Protein AF-A0A061NSV6-F1 (afdb_monomer)

Sequence (326 aa):
MLNLSLGSPINGPDWPTSTALDRATEAGIITVTSNGNSGPDLWSVGSPGTASKAISVGASTPPLKAPHLKMDGSDEHVLLQAVQGTKPWDLKRKNRVIDGGMGLPDDLEGAEGRVALIERGGIPIRAKIENAKNAGAVAVLLMNNVPGTFMAGVEEPLAFTAAAIDHKTGNQLREQIQANEDDETMMETTYIEETDHMAIFSSRGPVTQTWDIKPDVVAPGVDIDSTVPDGYLALNGTSMAAPHIAGAAALIKQAKPDWGPEQVKAAIMNTAVPLVNEEGDRYPPFVQGSGRVDIQAAVLSDTLVYQVPFHLACGTQIRTFNCSND

Solvent-accessible surface area (backbone atoms only — not comparable to full-atom values): 16800 Å² total; per-residue (Å²): 114,46,71,41,63,60,74,43,79,52,45,34,45,81,36,71,61,6,44,50,41,30,53,44,27,74,75,56,34,39,37,27,19,13,10,31,67,54,26,74,47,70,52,22,23,7,21,32,21,35,18,84,70,30,42,12,15,13,18,16,32,46,79,40,77,42,49,18,41,32,49,76,99,49,91,60,71,44,68,48,40,74,27,34,40,38,32,73,83,77,71,77,54,77,40,42,45,44,73,13,51,61,27,44,69,84,40,29,72,82,24,57,75,16,30,30,38,22,42,54,55,100,58,60,65,58,56,29,52,51,35,39,50,74,40,39,26,68,33,36,40,38,16,38,78,50,89,51,74,77,93,48,62,40,95,64,76,40,99,47,36,30,31,29,39,28,23,66,62,39,49,54,52,45,52,50,40,74,72,36,90,80,67,67,37,53,38,34,43,48,77,45,83,43,65,48,36,76,37,62,40,25,7,9,13,42,33,51,96,77,62,44,68,20,12,43,27,19,30,52,8,46,71,44,72,40,84,49,93,97,49,72,50,52,42,71,32,9,51,52,6,16,53,55,52,41,51,43,50,49,52,29,39,69,74,38,72,86,56,46,35,67,56,51,49,27,25,42,37,72,40,20,47,72,40,41,50,98,88,67,50,68,62,55,44,34,54,33,23,40,10,34,65,32,59,68,53,25,51,70,54,76,71,51,67,75,89,74,83,84,73,86,59,96,67,94,77,88,84,81,87,74,78,60,78,128

Mean predicted aligned error: 7.56 Å

Structure (mmCIF, N/CA/C/O backbone):
data_AF-A0A061NSV6-F1
#
_entry.id   AF-A0A061NSV6-F1
#
loop_
_atom_site.group_PDB
_atom_site.id
_atom_site.type_symbol
_atom_site.label_atom_id
_atom_site.label_alt_id
_atom_site.label_comp_id
_atom_site.label_asym_id
_atom_site.label_entity_id
_atom_site.label_seq_id
_atom_site.pdbx_PDB_ins_code
_atom_site.Cartn_x
_atom_site.Cartn_y
_atom_site.Cartn_z
_atom_site.occupancy
_atom_site.B_iso_or_equiv
_atom_site.auth_seq_id
_atom_site.auth_comp_id
_atom_site.auth_asym_id
_atom_site.auth_atom_id
_atom_site.pdbx_PDB_model_num
ATOM 1 N N . MET A 1 1 ? 7.007 -10.079 -20.528 1.00 90.69 1 MET A N 1
ATOM 2 C CA . MET A 1 1 ? 6.655 -9.352 -19.293 1.00 90.69 1 MET A CA 1
ATOM 3 C C . MET A 1 1 ? 6.651 -10.338 -18.144 1.00 90.69 1 MET A C 1
ATOM 5 O O . MET A 1 1 ? 6.129 -11.432 -18.327 1.00 90.69 1 MET A O 1
ATOM 9 N N . LEU A 1 2 ? 7.211 -9.968 -16.998 1.00 96.06 2 LEU A N 1
ATOM 10 C CA . LEU A 1 2 ? 7.149 -10.745 -15.761 1.00 96.06 2 LEU A CA 1
ATOM 11 C C . LEU A 1 2 ? 6.807 -9.796 -14.609 1.00 96.06 2 LEU A C 1
ATOM 13 O O . LEU A 1 2 ? 7.513 -8.812 -14.413 1.00 96.06 2 LEU A O 1
ATOM 17 N N . ASN A 1 3 ? 5.730 -10.081 -13.876 1.00 96.56 3 ASN A N 1
ATOM 18 C CA . ASN A 1 3 ? 5.377 -9.384 -12.640 1.00 96.56 3 ASN A CA 1
ATOM 19 C C . ASN A 1 3 ? 5.695 -10.286 -11.448 1.00 96.56 3 ASN A C 1
ATOM 21 O O . ASN A 1 3 ? 5.249 -11.434 -11.419 1.00 96.56 3 ASN A O 1
ATOM 25 N N . LEU A 1 4 ? 6.417 -9.758 -10.466 1.00 94.00 4 LEU A N 1
ATOM 26 C CA . LEU A 1 4 ? 6.800 -10.480 -9.266 1.00 94.00 4 LEU A CA 1
ATOM 27 C C . LEU A 1 4 ? 6.423 -9.688 -8.007 1.00 94.00 4 LEU A C 1
ATOM 29 O O . LEU A 1 4 ? 7.182 -8.867 -7.505 1.00 94.00 4 LEU A O 1
ATOM 33 N N . SER A 1 5 ? 5.233 -9.965 -7.481 1.00 90.06 5 SER A N 1
ATOM 34 C CA . SER A 1 5 ? 4.705 -9.346 -6.258 1.00 90.06 5 SER A CA 1
ATOM 35 C C . SER A 1 5 ? 5.046 -10.169 -5.005 1.00 90.06 5 SER A C 1
ATOM 37 O O . SER A 1 5 ? 4.161 -10.516 -4.224 1.00 90.06 5 SER A O 1
ATOM 39 N N . LEU A 1 6 ? 6.319 -10.543 -4.845 1.00 86.38 6 LEU A N 1
ATOM 40 C CA . LEU A 1 6 ? 6.834 -11.291 -3.692 1.00 86.38 6 LEU A CA 1
ATOM 41 C C . LEU A 1 6 ? 8.182 -10.725 -3.262 1.00 86.38 6 LEU A C 1
ATOM 43 O O . LEU A 1 6 ? 8.912 -10.174 -4.083 1.00 86.38 6 LEU A O 1
ATOM 47 N N . GLY A 1 7 ? 8.552 -10.920 -2.000 1.00 86.44 7 GLY A N 1
ATOM 48 C CA . GLY A 1 7 ? 9.866 -10.504 -1.542 1.00 86.44 7 GLY A CA 1
ATOM 49 C C . GLY A 1 7 ? 10.199 -10.904 -0.115 1.00 86.44 7 GLY A C 1
ATOM 50 O O . GLY A 1 7 ? 9.401 -11.503 0.600 1.00 86.44 7 GLY A O 1
ATOM 51 N N . SER A 1 8 ? 11.419 -10.557 0.266 1.00 90.12 8 SER A N 1
ATOM 52 C CA . SER A 1 8 ? 11.982 -10.634 1.604 1.00 90.12 8 SER A CA 1
ATOM 53 C C . SER A 1 8 ? 12.299 -9.211 2.075 1.00 90.12 8 SER A C 1
ATOM 55 O O . SER A 1 8 ? 12.716 -8.394 1.250 1.00 90.12 8 SER A O 1
ATOM 57 N N . PRO A 1 9 ? 12.185 -8.901 3.379 1.00 89.19 9 PRO A N 1
ATOM 58 C CA . PRO A 1 9 ? 12.567 -7.593 3.920 1.00 89.19 9 PRO A CA 1
ATOM 59 C C . PRO A 1 9 ? 14.081 -7.310 3.844 1.00 89.19 9 PRO A C 1
ATOM 61 O O . PRO A 1 9 ? 14.534 -6.253 4.264 1.00 89.19 9 PRO A O 1
ATOM 64 N N . ILE A 1 10 ? 14.886 -8.247 3.331 1.00 94.12 10 ILE A N 1
ATOM 65 C CA . ILE A 1 10 ? 16.331 -8.076 3.164 1.00 94.12 10 ILE A CA 1
ATOM 66 C C . ILE A 1 10 ? 16.606 -7.048 2.064 1.00 94.12 10 ILE A C 1
ATOM 68 O O . ILE A 1 10 ? 16.342 -7.302 0.889 1.00 94.12 10 ILE A O 1
ATOM 72 N N . ASN A 1 11 ? 17.206 -5.924 2.441 1.00 95.88 11 ASN A N 1
ATOM 73 C CA . ASN A 1 11 ? 17.735 -4.925 1.520 1.00 95.88 11 ASN A CA 1
ATOM 74 C C . ASN A 1 11 ? 19.111 -5.375 0.999 1.00 95.88 11 ASN A C 1
ATOM 76 O O . ASN A 1 11 ? 20.135 -4.991 1.562 1.00 95.88 11 ASN A O 1
ATOM 80 N N . GLY A 1 12 ? 19.140 -6.238 -0.022 1.00 94.00 12 GLY A N 1
ATOM 81 C CA . GLY A 1 12 ? 20.372 -6.782 -0.605 1.00 94.00 12 GLY A CA 1
ATOM 82 C C . GLY A 1 12 ? 20.313 -6.818 -2.137 1.00 94.00 12 GLY A C 1
ATOM 83 O O . GLY A 1 12 ? 19.464 -7.526 -2.681 1.00 94.00 12 GLY A O 1
ATOM 84 N N . PRO A 1 13 ? 21.160 -6.072 -2.867 1.00 92.75 13 PRO A N 1
ATOM 85 C CA . PRO A 1 13 ? 21.163 -6.091 -4.336 1.00 92.75 13 PRO A CA 1
ATOM 86 C C . PRO A 1 13 ? 21.659 -7.428 -4.916 1.00 92.75 13 PRO A C 1
ATOM 88 O O . PRO A 1 13 ? 21.259 -7.823 -6.007 1.00 92.75 13 PRO A O 1
ATOM 91 N N . ASP A 1 14 ? 22.485 -8.158 -4.169 1.00 93.62 14 ASP A N 1
ATOM 92 C CA . ASP A 1 14 ? 23.064 -9.459 -4.514 1.00 93.62 14 ASP A CA 1
ATOM 93 C C . ASP A 1 14 ? 22.203 -10.653 -4.069 1.00 93.62 14 ASP A C 1
ATOM 95 O O . ASP A 1 14 ? 22.572 -11.812 -4.281 1.00 93.62 14 ASP A O 1
ATOM 99 N N . TRP A 1 15 ? 21.028 -10.400 -3.481 1.00 95.12 15 TRP A N 1
ATOM 100 C CA . TRP A 1 15 ? 20.128 -11.466 -3.059 1.00 95.12 15 TRP A CA 1
ATOM 101 C C . TRP A 1 15 ? 19.710 -12.331 -4.266 1.00 95.12 15 TRP A C 1
ATOM 103 O O . TRP A 1 15 ? 19.520 -11.795 -5.367 1.00 95.12 15 TRP A O 1
ATOM 113 N N . PRO A 1 16 ? 19.532 -13.663 -4.113 1.00 95.69 16 PRO A N 1
ATOM 114 C CA . PRO A 1 16 ? 19.281 -14.546 -5.252 1.00 95.69 16 PRO A CA 1
ATOM 115 C C . PRO A 1 16 ? 18.085 -14.137 -6.115 1.00 95.69 16 PRO A C 1
ATOM 117 O O . PRO A 1 16 ? 18.144 -14.272 -7.336 1.00 95.69 16 PRO A O 1
ATOM 120 N N . THR A 1 17 ? 17.017 -13.604 -5.511 1.00 95.38 17 THR A N 1
ATOM 121 C CA . THR A 1 17 ? 15.841 -13.141 -6.263 1.00 95.38 17 THR A CA 1
ATOM 122 C C . THR A 1 17 ? 16.118 -11.854 -7.041 1.00 95.38 17 THR A C 1
ATOM 124 O O . THR A 1 17 ? 15.670 -11.752 -8.182 1.00 95.38 17 THR A O 1
ATOM 127 N N . SER A 1 18 ? 16.890 -10.913 -6.487 1.00 95.88 18 SER A N 1
ATOM 128 C CA . SER A 1 18 ? 17.297 -9.679 -7.177 1.00 95.88 18 SER A CA 1
ATOM 129 C C . SER A 1 18 ? 18.199 -9.995 -8.367 1.00 95.88 18 SER A C 1
ATOM 131 O O . SER A 1 18 ? 17.933 -9.571 -9.489 1.00 95.88 18 SER A O 1
ATOM 133 N N . THR A 1 19 ? 19.194 -10.858 -8.148 1.00 96.00 19 THR A N 1
ATOM 134 C CA . THR A 1 19 ? 20.101 -11.332 -9.203 1.00 96.00 19 THR A CA 1
ATOM 135 C C . THR A 1 19 ? 19.346 -12.078 -10.307 1.00 96.00 19 THR A C 1
ATOM 137 O O . THR A 1 19 ? 19.640 -11.911 -11.491 1.00 96.00 19 THR A O 1
ATOM 140 N N . ALA A 1 20 ? 18.364 -12.912 -9.951 1.00 96.00 20 ALA A N 1
ATOM 141 C CA . ALA A 1 20 ? 17.548 -13.627 -10.930 1.00 96.00 20 ALA A CA 1
ATOM 142 C C . ALA A 1 20 ? 16.709 -12.672 -11.794 1.00 96.00 20 ALA A C 1
ATOM 144 O O . ALA A 1 20 ? 16.619 -12.868 -13.007 1.00 96.00 20 ALA A O 1
ATOM 145 N N . LEU A 1 21 ? 16.134 -11.630 -11.189 1.00 95.69 21 LEU A N 1
ATOM 146 C CA . LEU A 1 21 ? 15.379 -10.594 -11.895 1.00 95.69 21 LEU A CA 1
ATOM 147 C C . LEU A 1 21 ? 16.262 -9.764 -12.830 1.00 95.69 21 LEU A C 1
ATOM 149 O O . LEU A 1 21 ? 15.875 -9.525 -13.977 1.00 95.69 21 LEU A O 1
ATOM 153 N N . ASP A 1 22 ? 17.470 -9.401 -12.399 1.00 96.25 22 ASP A N 1
ATOM 154 C CA . ASP A 1 22 ? 18.427 -8.697 -13.256 1.00 96.25 22 ASP A CA 1
ATOM 155 C C . ASP A 1 22 ? 18.837 -9.554 -14.463 1.00 96.25 22 ASP A C 1
ATOM 157 O O . ASP A 1 22 ? 18.782 -9.075 -15.597 1.00 96.25 22 ASP A O 1
ATOM 161 N N . ARG A 1 23 ? 19.115 -10.851 -14.267 1.00 97.56 23 ARG A N 1
ATOM 162 C CA . ARG A 1 23 ? 19.415 -11.791 -15.367 1.00 97.56 23 ARG A CA 1
ATOM 163 C C . ARG A 1 23 ? 18.240 -12.001 -16.322 1.00 97.56 23 ARG A C 1
ATOM 165 O O . ARG A 1 23 ? 18.434 -12.082 -17.532 1.00 97.56 23 ARG A O 1
ATOM 172 N N . ALA A 1 24 ? 17.014 -12.091 -15.806 1.00 97.44 24 ALA A N 1
ATOM 173 C CA . ALA A 1 24 ? 15.821 -12.172 -16.650 1.00 97.44 24 ALA A CA 1
ATOM 174 C C . ALA A 1 24 ? 15.663 -10.901 -17.501 1.00 97.44 24 ALA A C 1
ATOM 176 O O . ALA A 1 24 ? 15.322 -10.978 -18.682 1.00 97.44 24 ALA A O 1
ATOM 177 N N . THR A 1 25 ? 15.981 -9.744 -16.919 1.00 97.75 25 THR A N 1
ATOM 178 C CA . THR A 1 25 ? 15.955 -8.456 -17.619 1.00 97.75 25 THR A CA 1
ATOM 179 C C . THR A 1 25 ? 17.020 -8.371 -18.707 1.00 97.75 25 THR A C 1
ATOM 181 O O . THR A 1 25 ? 16.726 -7.955 -19.824 1.00 97.75 25 THR A O 1
ATOM 184 N N . GLU A 1 26 ? 18.234 -8.849 -18.434 1.00 96.94 26 GLU A N 1
ATOM 185 C CA . GLU A 1 26 ? 19.309 -8.975 -19.429 1.00 96.94 26 GLU A CA 1
ATOM 186 C C . GLU A 1 26 ? 18.937 -9.886 -20.604 1.00 96.94 26 GLU A C 1
ATOM 188 O O . GLU A 1 26 ? 19.354 -9.636 -21.732 1.00 96.94 26 GLU A O 1
ATOM 193 N N . ALA A 1 27 ? 18.108 -10.906 -20.368 1.00 97.69 27 ALA A N 1
ATOM 194 C CA . ALA A 1 27 ? 17.581 -11.780 -21.414 1.00 97.69 27 ALA A CA 1
ATOM 195 C C . ALA A 1 27 ? 16.452 -11.136 -22.252 1.00 97.69 27 ALA A C 1
ATOM 197 O O . ALA A 1 27 ? 15.825 -11.814 -23.065 1.00 97.69 27 ALA A O 1
ATOM 198 N N . GLY A 1 28 ? 16.166 -9.843 -22.058 1.00 96.88 28 GLY A N 1
ATOM 199 C CA . GLY A 1 28 ? 15.155 -9.094 -22.809 1.00 96.88 28 GLY A CA 1
ATOM 200 C C . GLY A 1 28 ? 13.741 -9.180 -22.230 1.00 96.88 28 GLY A C 1
ATOM 201 O O . GLY A 1 28 ? 12.794 -8.671 -22.834 1.00 96.88 28 GLY A O 1
ATOM 202 N N . ILE A 1 29 ? 13.561 -9.796 -21.058 1.00 98.00 29 ILE A N 1
ATOM 203 C CA . ILE A 1 29 ? 12.262 -9.848 -20.385 1.00 98.00 29 ILE A CA 1
ATOM 204 C C . ILE A 1 29 ? 12.079 -8.548 -19.604 1.00 98.00 29 ILE A C 1
ATOM 206 O O . ILE A 1 29 ? 12.833 -8.257 -18.691 1.00 98.00 29 ILE A O 1
ATOM 210 N N . ILE A 1 30 ? 11.043 -7.767 -19.902 1.00 98.19 30 ILE A N 1
ATOM 211 C CA . ILE A 1 30 ? 10.682 -6.642 -19.029 1.00 98.19 30 ILE A CA 1
ATOM 212 C C . ILE A 1 30 ? 10.156 -7.216 -17.708 1.00 98.19 30 ILE A C 1
ATOM 214 O O . ILE A 1 30 ? 9.142 -7.930 -17.703 1.00 98.19 30 ILE A O 1
ATOM 218 N N . THR A 1 31 ? 10.850 -6.915 -16.614 1.00 98.12 31 THR A N 1
ATOM 219 C CA . THR A 1 31 ? 10.521 -7.403 -15.276 1.00 98.12 31 THR A CA 1
ATOM 220 C C . THR A 1 31 ? 10.049 -6.272 -14.367 1.00 98.12 31 THR A C 1
ATOM 222 O O . THR A 1 31 ? 10.584 -5.162 -14.384 1.00 98.12 31 THR A O 1
ATOM 225 N N . VAL A 1 32 ? 9.020 -6.561 -13.576 1.00 98.50 32 VAL A N 1
ATOM 226 C CA . VAL A 1 32 ? 8.399 -5.639 -12.626 1.00 98.50 32 VAL A CA 1
ATOM 227 C C . VAL A 1 32 ? 8.297 -6.336 -11.277 1.00 98.50 32 VAL A C 1
ATOM 229 O O . VAL A 1 32 ? 7.908 -7.502 -11.215 1.00 98.50 32 VAL A O 1
ATOM 232 N N . THR A 1 33 ? 8.646 -5.638 -10.201 1.00 98.06 33 THR A N 1
ATOM 233 C CA . THR A 1 33 ? 8.627 -6.166 -8.835 1.00 98.06 33 THR A CA 1
ATOM 234 C C . THR A 1 33 ? 8.050 -5.152 -7.855 1.00 98.06 33 THR A C 1
ATOM 236 O O . THR A 1 33 ? 8.192 -3.943 -8.025 1.00 98.06 33 THR A O 1
ATOM 239 N N . SER A 1 34 ? 7.418 -5.640 -6.793 1.00 97.81 34 SER A N 1
ATOM 240 C CA . SER A 1 34 ? 7.029 -4.815 -5.645 1.00 97.81 34 SER A CA 1
ATOM 241 C C . SER A 1 34 ? 8.258 -4.346 -4.852 1.00 97.81 34 SER A C 1
ATOM 243 O O . SER A 1 34 ? 9.182 -5.138 -4.650 1.00 97.81 34 SER A O 1
ATOM 245 N N . ASN A 1 35 ? 8.258 -3.101 -4.358 1.00 97.31 35 ASN A N 1
ATOM 246 C CA . ASN A 1 35 ? 9.374 -2.541 -3.576 1.00 97.31 35 ASN A CA 1
ATOM 247 C C . ASN A 1 35 ? 9.404 -3.002 -2.102 1.00 97.31 35 ASN A C 1
ATOM 249 O O . ASN A 1 35 ? 10.444 -2.915 -1.447 1.00 97.31 35 ASN A O 1
ATOM 253 N N . GLY A 1 36 ? 8.274 -3.496 -1.582 1.00 95.69 36 GLY A N 1
ATOM 254 C CA . GLY A 1 36 ? 8.108 -3.939 -0.194 1.00 95.69 36 GLY A CA 1
ATOM 255 C C . GLY A 1 36 ? 7.122 -3.080 0.605 1.00 95.69 36 GLY A C 1
ATOM 256 O O . GLY A 1 36 ? 6.762 -1.978 0.192 1.00 95.69 36 GLY A O 1
ATOM 257 N N . ASN A 1 37 ? 6.674 -3.605 1.751 1.00 93.94 37 ASN A N 1
ATOM 258 C CA . ASN A 1 37 ? 5.669 -2.981 2.625 1.00 93.94 37 ASN A CA 1
ATOM 259 C C . ASN A 1 37 ? 6.219 -2.712 4.045 1.00 93.94 37 ASN A C 1
ATOM 261 O O . ASN A 1 37 ? 5.505 -2.874 5.032 1.00 93.94 37 ASN A O 1
ATOM 265 N N . SER A 1 38 ? 7.510 -2.390 4.156 1.00 91.38 38 SER A N 1
ATOM 266 C CA . SER A 1 38 ? 8.222 -2.195 5.431 1.00 91.38 38 SER A CA 1
ATOM 267 C C . SER A 1 38 ? 8.619 -0.738 5.687 1.00 91.38 38 SER A C 1
ATOM 269 O O . SER A 1 38 ? 9.488 -0.480 6.516 1.00 91.38 38 SER A O 1
ATOM 271 N N . GLY A 1 39 ? 8.007 0.213 4.974 1.00 90.44 39 GLY A N 1
ATOM 272 C CA . GLY A 1 39 ? 8.114 1.637 5.294 1.00 90.44 39 GLY A CA 1
ATOM 273 C C . GLY A 1 39 ? 7.488 1.971 6.660 1.00 90.44 39 GLY A C 1
ATOM 274 O O . GLY A 1 39 ? 6.881 1.102 7.290 1.00 90.44 39 GLY A O 1
ATOM 275 N N . PRO A 1 40 ? 7.599 3.224 7.135 1.00 90.94 40 PRO A N 1
ATOM 276 C CA . PRO A 1 40 ? 8.071 4.412 6.421 1.00 90.94 40 PRO A CA 1
ATOM 277 C C . PRO A 1 40 ? 9.561 4.723 6.611 1.00 90.94 40 PRO A C 1
ATOM 279 O O . PRO A 1 40 ? 10.031 5.762 6.149 1.00 90.94 40 PRO A O 1
ATOM 282 N N . ASP A 1 41 ? 10.329 3.887 7.292 1.00 91.50 41 ASP A N 1
ATOM 283 C CA . ASP A 1 41 ? 11.743 4.196 7.496 1.00 91.50 41 ASP A CA 1
ATOM 284 C C . ASP A 1 41 ? 12.536 4.049 6.190 1.00 91.50 41 ASP A C 1
ATOM 286 O O . ASP A 1 41 ? 12.192 3.257 5.305 1.00 91.50 41 ASP A O 1
ATOM 290 N N . LEU A 1 42 ? 13.597 4.845 6.044 1.00 94.94 42 LEU A N 1
ATOM 291 C CA . LEU A 1 42 ? 14.566 4.674 4.960 1.00 94.94 42 LEU A CA 1
ATOM 292 C C . LEU A 1 42 ? 15.266 3.307 5.081 1.00 94.94 42 LEU A C 1
ATOM 294 O O . LEU A 1 42 ? 15.272 2.694 6.147 1.00 94.94 42 LEU A O 1
ATOM 298 N N . TRP A 1 43 ? 15.876 2.840 3.989 1.00 95.50 43 TRP A N 1
ATOM 299 C CA . TRP A 1 43 ? 16.532 1.523 3.884 1.00 95.50 43 TRP A CA 1
ATOM 300 C C . TRP A 1 43 ? 15.602 0.309 4.055 1.00 95.50 43 TRP A C 1
ATOM 302 O O . TRP A 1 43 ? 16.086 -0.814 4.199 1.00 95.50 43 TRP A O 1
ATOM 312 N N . SER A 1 44 ? 14.287 0.501 3.971 1.00 96.19 44 SER A N 1
ATOM 313 C CA . SER A 1 44 ? 13.278 -0.557 4.106 1.00 96.19 44 SER A CA 1
ATOM 314 C C . SER A 1 44 ? 12.952 -1.300 2.804 1.00 96.19 44 SER A C 1
ATOM 316 O O . SER A 1 44 ? 12.124 -2.216 2.817 1.00 96.19 44 SER A O 1
ATOM 318 N N . VAL A 1 45 ? 13.549 -0.918 1.666 1.00 97.06 45 VAL A N 1
ATOM 319 C CA . VAL A 1 45 ? 13.420 -1.654 0.394 1.00 97.06 45 VAL A CA 1
ATOM 320 C C . VAL A 1 45 ? 13.875 -3.102 0.557 1.00 97.06 45 VAL A C 1
ATOM 322 O O . VAL A 1 45 ? 14.959 -3.379 1.058 1.00 97.06 45 VAL A O 1
ATOM 325 N N . GLY A 1 46 ? 13.022 -4.030 0.131 1.00 95.94 46 GLY A N 1
ATOM 326 C CA . GLY A 1 46 ? 13.278 -5.463 0.218 1.00 95.94 46 GLY A CA 1
ATOM 327 C C . GLY A 1 46 ? 13.743 -6.063 -1.104 1.00 95.94 46 GLY A C 1
ATOM 328 O O . GLY A 1 46 ? 13.615 -5.464 -2.172 1.00 95.94 46 GLY A O 1
ATOM 329 N N . SER A 1 47 ? 14.237 -7.295 -1.049 1.00 95.94 47 SER A N 1
ATOM 330 C CA . SER A 1 47 ? 14.584 -8.071 -2.238 1.00 95.94 47 SER A CA 1
ATOM 331 C C . SER A 1 47 ? 13.348 -8.821 -2.739 1.00 95.94 47 SER A C 1
ATOM 333 O O . SER A 1 47 ? 12.721 -9.522 -1.947 1.00 95.94 47 SER A O 1
ATOM 335 N N . PRO A 1 48 ? 12.995 -8.746 -4.031 1.00 96.56 48 PRO A N 1
ATOM 336 C CA . PRO A 1 48 ? 13.864 -8.325 -5.119 1.00 96.56 48 PRO A CA 1
ATOM 337 C C . PRO A 1 48 ? 13.656 -6.896 -5.639 1.00 96.56 48 PRO A C 1
ATOM 339 O O . PRO A 1 48 ? 14.174 -6.559 -6.699 1.00 96.56 48 PRO A O 1
ATOM 342 N N . GLY A 1 49 ? 12.961 -6.029 -4.899 1.00 96.50 49 GLY A N 1
ATOM 343 C CA . GLY A 1 49 ? 12.863 -4.594 -5.207 1.00 96.50 49 GLY A CA 1
ATOM 344 C C . GLY A 1 49 ? 14.217 -3.873 -5.293 1.00 96.50 49 GLY A C 1
ATOM 345 O O . GLY A 1 49 ? 14.323 -2.825 -5.928 1.00 96.50 49 GLY A O 1
ATOM 346 N N . THR A 1 50 ? 15.269 -4.462 -4.721 1.00 96.88 50 THR A N 1
ATOM 347 C CA . THR A 1 50 ? 16.667 -4.017 -4.834 1.00 96.88 50 THR A CA 1
ATOM 348 C C . THR A 1 50 ? 17.321 -4.300 -6.191 1.00 96.88 50 THR A C 1
ATOM 350 O O . THR A 1 50 ? 18.423 -3.815 -6.427 1.00 96.88 50 THR A O 1
ATOM 353 N N . ALA A 1 51 ? 16.681 -5.062 -7.085 1.00 96.12 51 ALA A N 1
ATOM 354 C CA . ALA A 1 51 ? 17.205 -5.367 -8.416 1.00 96.12 51 ALA A CA 1
ATOM 355 C C . ALA A 1 51 ? 17.433 -4.087 -9.242 1.00 96.12 51 ALA A C 1
ATOM 357 O O . ALA A 1 51 ? 16.562 -3.214 -9.340 1.00 96.12 51 ALA A O 1
ATOM 358 N N . SER A 1 52 ? 18.609 -3.974 -9.854 1.00 94.12 52 SER A N 1
ATOM 359 C CA . SER A 1 52 ? 19.041 -2.749 -10.534 1.00 94.12 52 SER A CA 1
ATOM 360 C C . SER A 1 52 ? 18.287 -2.521 -11.853 1.00 94.12 52 SER A C 1
ATOM 362 O O . SER A 1 52 ? 17.862 -1.402 -12.168 1.00 94.12 52 SER A O 1
ATOM 364 N N . LYS A 1 53 ? 18.044 -3.600 -12.604 1.00 95.31 53 LYS A N 1
ATOM 365 C CA . LYS A 1 53 ? 17.474 -3.578 -13.958 1.00 95.31 53 LYS A CA 1
ATOM 366 C C . LYS A 1 53 ? 15.962 -3.729 -13.960 1.00 95.31 53 LYS A C 1
ATOM 368 O O . LYS A 1 53 ? 15.303 -3.155 -14.827 1.00 95.31 53 LYS A O 1
ATOM 373 N N . ALA A 1 54 ? 15.409 -4.448 -12.986 1.00 96.31 54 ALA A N 1
ATOM 374 C CA . ALA A 1 54 ? 13.964 -4.560 -12.829 1.00 96.31 54 ALA A CA 1
ATOM 375 C C . ALA A 1 54 ? 13.316 -3.202 -12.513 1.00 96.31 54 ALA A C 1
ATOM 377 O O . ALA A 1 54 ? 13.961 -2.285 -11.987 1.00 96.31 54 ALA A O 1
ATOM 378 N N . ILE A 1 55 ? 12.025 -3.082 -12.824 1.00 98.19 55 ILE A N 1
ATOM 379 C CA . ILE A 1 55 ? 11.200 -1.944 -12.412 1.00 98.19 55 ILE A CA 1
ATOM 380 C C . ILE A 1 55 ? 10.622 -2.264 -11.031 1.00 98.19 55 ILE A C 1
ATOM 382 O O . ILE A 1 55 ? 9.731 -3.101 -10.904 1.00 98.19 55 ILE A O 1
ATOM 386 N N . SER A 1 56 ? 11.143 -1.617 -9.997 1.00 98.12 56 SER A N 1
ATOM 387 C CA . SER A 1 56 ? 10.652 -1.704 -8.626 1.00 98.12 56 SER A CA 1
ATOM 388 C C . SER A 1 56 ? 9.585 -0.651 -8.368 1.00 98.12 56 SER A C 1
ATOM 390 O O . SER A 1 56 ? 9.785 0.536 -8.645 1.00 98.12 56 SER A O 1
ATOM 392 N N . VAL A 1 57 ? 8.459 -1.087 -7.812 1.00 98.56 57 VAL A N 1
ATOM 393 C CA . VAL A 1 57 ? 7.238 -0.289 -7.729 1.00 98.56 57 VAL A CA 1
ATOM 394 C C . VAL A 1 57 ? 6.851 -0.041 -6.277 1.00 98.56 57 VAL A C 1
ATOM 396 O O . VAL A 1 57 ? 6.594 -0.983 -5.520 1.00 98.56 57 VAL A O 1
ATOM 399 N N . GLY A 1 58 ? 6.811 1.233 -5.889 1.00 98.00 58 GLY A N 1
ATOM 400 C CA . GLY A 1 58 ? 6.225 1.677 -4.624 1.00 98.00 58 GLY A CA 1
ATOM 401 C C . GLY A 1 58 ? 4.713 1.887 -4.737 1.00 98.00 58 GLY A C 1
ATOM 402 O O . GLY A 1 58 ? 4.154 1.907 -5.834 1.00 98.00 58 GLY A O 1
ATOM 403 N N . ALA A 1 59 ? 4.043 2.040 -3.597 1.00 96.62 59 ALA A N 1
ATOM 404 C CA . ALA A 1 59 ? 2.594 2.193 -3.535 1.00 96.62 59 ALA A CA 1
ATOM 405 C C . ALA A 1 59 ? 2.205 3.642 -3.224 1.00 96.62 59 ALA A C 1
ATOM 407 O O . ALA A 1 59 ? 2.735 4.252 -2.293 1.00 96.62 59 ALA A O 1
ATOM 408 N N . SER A 1 60 ? 1.238 4.160 -3.974 1.00 94.12 60 SER A N 1
ATOM 409 C CA . SER A 1 60 ? 0.513 5.394 -3.675 1.00 94.12 60 SER A CA 1
ATOM 410 C C . SER A 1 60 ? -0.974 5.102 -3.469 1.00 94.12 60 SER A C 1
ATOM 412 O O . SER A 1 60 ? -1.465 4.022 -3.818 1.00 94.12 60 SER A O 1
ATOM 414 N N . THR A 1 61 ? -1.705 6.060 -2.912 1.00 88.69 61 THR A N 1
ATOM 415 C CA . THR A 1 61 ? -3.167 6.033 -2.914 1.00 88.69 61 THR A CA 1
ATOM 416 C C . THR A 1 61 ? -3.693 6.360 -4.318 1.00 88.69 61 THR A C 1
ATOM 418 O O . THR A 1 61 ? -3.100 7.188 -5.016 1.00 88.69 61 THR A O 1
ATOM 421 N N . PRO A 1 62 ? -4.760 5.699 -4.804 1.00 83.38 62 PRO A N 1
ATOM 422 C CA . PRO A 1 62 ? -5.572 6.262 -5.881 1.00 83.38 62 PRO A CA 1
ATOM 423 C C . PRO A 1 62 ? -6.339 7.500 -5.378 1.00 83.38 62 PRO A C 1
ATOM 425 O O . PRO A 1 62 ? -6.417 7.718 -4.171 1.00 83.38 62 PRO A O 1
ATOM 428 N N . PRO A 1 63 ? -6.966 8.291 -6.265 1.00 78.50 63 PRO A N 1
ATOM 429 C CA . PRO A 1 63 ? -8.024 9.206 -5.857 1.00 78.50 63 PRO A CA 1
ATOM 430 C C . PRO A 1 63 ? -9.126 8.427 -5.127 1.00 78.50 63 PRO A C 1
ATOM 432 O O . PRO A 1 63 ? -9.822 7.617 -5.745 1.00 78.50 63 PRO A O 1
ATOM 435 N N . LEU A 1 64 ? -9.263 8.626 -3.816 1.00 76.56 64 LEU A N 1
ATOM 436 C CA . LEU A 1 64 ? -10.233 7.907 -2.994 1.00 76.56 64 LEU A CA 1
ATOM 437 C C . LEU A 1 64 ? -10.844 8.815 -1.925 1.00 76.56 64 LEU A C 1
ATOM 439 O O . LEU A 1 64 ? -10.201 9.712 -1.391 1.00 76.56 64 LEU A O 1
ATOM 443 N N . LYS A 1 65 ? -12.122 8.583 -1.606 1.00 80.44 65 LYS A N 1
ATOM 444 C CA . LYS A 1 65 ? -12.784 9.253 -0.480 1.00 80.44 65 LYS A CA 1
ATOM 445 C C . LYS A 1 65 ? -12.461 8.494 0.788 1.00 80.44 65 LYS A C 1
ATOM 447 O O . LYS A 1 65 ? -13.061 7.451 1.043 1.00 80.44 65 LYS A O 1
ATOM 452 N N . ALA A 1 66 ? -11.524 9.020 1.562 1.00 83.00 66 ALA A N 1
ATOM 453 C CA . ALA A 1 66 ? -11.009 8.344 2.732 1.00 83.00 66 ALA A CA 1
ATOM 454 C C . ALA A 1 66 ? -11.680 8.857 4.017 1.00 83.00 66 ALA A C 1
ATOM 456 O O . ALA A 1 66 ? -11.830 10.073 4.202 1.00 83.00 66 ALA A O 1
ATOM 457 N N . PRO A 1 67 ? -12.089 7.954 4.921 1.00 89.25 67 PRO A N 1
ATOM 458 C CA . PRO A 1 67 ? -12.591 8.328 6.234 1.00 89.25 67 PRO A CA 1
ATOM 459 C C . PRO A 1 67 ? -11.462 8.923 7.087 1.00 89.25 67 PRO A C 1
ATOM 461 O O . PRO A 1 67 ? -10.404 8.324 7.240 1.00 89.25 67 PRO A O 1
ATOM 464 N N . HIS A 1 68 ? -11.712 10.085 7.679 1.00 90.38 68 HIS A N 1
ATOM 465 C CA . HIS A 1 68 ? -10.821 10.752 8.621 1.00 90.38 68 HIS A CA 1
ATOM 466 C C . HIS A 1 68 ? -11.506 10.908 9.967 1.00 90.38 68 HIS A C 1
ATOM 468 O O . HIS A 1 68 ? -12.631 11.404 10.043 1.00 90.38 68 HIS A O 1
ATOM 474 N N . LEU A 1 69 ? -10.814 10.506 11.025 1.00 91.69 69 LEU A N 1
ATOM 475 C CA . LEU A 1 69 ? -11.193 10.760 12.401 1.00 91.69 69 LEU A CA 1
ATOM 476 C C . LEU A 1 69 ? -10.986 12.238 12.725 1.00 91.69 69 LEU A C 1
ATOM 478 O O . LEU A 1 69 ? -9.887 12.762 12.565 1.00 91.69 69 LEU A O 1
ATOM 482 N N . LYS A 1 70 ? -12.033 12.870 13.248 1.00 90.31 70 LYS A N 1
ATOM 483 C CA . LYS A 1 70 ? -11.950 14.147 13.947 1.00 90.31 70 LYS A CA 1
ATOM 484 C C . LYS A 1 70 ? -12.241 13.900 15.425 1.00 90.31 70 LYS A C 1
ATOM 486 O O . LYS A 1 70 ? -13.335 13.453 15.780 1.00 90.31 70 LYS A O 1
ATOM 491 N N . MET A 1 71 ? -11.243 14.155 16.267 1.00 83.94 71 MET A N 1
ATOM 492 C CA . MET A 1 71 ? -11.383 14.085 17.724 1.00 83.94 71 MET A CA 1
ATOM 493 C C . MET A 1 71 ? -12.040 15.365 18.243 1.00 83.94 71 MET A C 1
ATOM 495 O O . MET A 1 71 ? -11.802 16.452 17.709 1.00 83.94 71 MET A O 1
ATOM 499 N N . ASP A 1 72 ? -12.853 15.255 19.292 1.00 80.69 72 ASP A N 1
ATOM 500 C CA . ASP A 1 72 ? -13.466 16.431 19.904 1.00 80.69 72 ASP A CA 1
ATOM 501 C C . ASP A 1 72 ? -12.374 17.387 20.430 1.00 80.69 72 ASP A C 1
ATOM 503 O O . ASP A 1 72 ? -11.382 16.978 21.039 1.00 80.69 72 ASP A O 1
ATOM 507 N N . GLY A 1 73 ? -12.538 18.683 20.147 1.00 76.50 73 GLY A N 1
ATOM 508 C CA . GLY A 1 73 ? -11.579 19.726 20.529 1.00 76.50 73 GLY A CA 1
ATOM 509 C C . GLY A 1 73 ? -10.309 19.810 19.670 1.00 76.50 73 GLY A C 1
ATOM 510 O O . GLY A 1 73 ? -9.473 20.666 19.951 1.00 76.50 73 GLY A O 1
ATOM 511 N N . SER A 1 74 ? -10.168 18.980 18.630 1.00 79.38 74 SER A N 1
ATOM 512 C CA . SER A 1 74 ? -9.081 19.064 17.648 1.00 79.38 74 SER A CA 1
ATOM 513 C C . SER A 1 74 ? -9.610 19.442 16.264 1.00 79.38 74 SER A C 1
ATOM 515 O O . SER A 1 74 ? -10.663 18.965 15.842 1.00 79.38 74 SER A O 1
ATOM 517 N N . ASP A 1 75 ? -8.861 20.274 15.541 1.00 77.94 75 ASP A N 1
ATOM 518 C CA . ASP A 1 75 ? -9.068 20.513 14.106 1.00 77.94 75 ASP A CA 1
ATOM 519 C C . ASP A 1 75 ? -8.208 19.588 13.227 1.00 77.94 75 ASP A C 1
ATOM 521 O O . ASP A 1 75 ? -8.283 19.652 12.003 1.00 77.94 75 ASP A O 1
ATOM 525 N N . GLU A 1 76 ? -7.409 18.709 13.837 1.00 81.62 76 GLU A N 1
ATOM 526 C CA . GLU A 1 76 ? -6.633 17.687 13.134 1.00 81.62 76 GLU A CA 1
ATOM 527 C C . GLU A 1 76 ? -7.568 16.581 12.619 1.00 81.62 76 GLU A C 1
ATOM 529 O O . GLU A 1 76 ? -8.401 16.047 13.360 1.00 81.62 76 GLU A O 1
ATOM 534 N N . HIS A 1 77 ? -7.416 16.236 11.341 1.00 85.81 77 HIS A N 1
ATOM 535 C CA . HIS A 1 77 ? -8.113 15.132 10.693 1.00 85.81 77 HIS A CA 1
ATOM 536 C C . HIS A 1 77 ? -7.124 13.985 10.503 1.00 85.81 77 HIS A C 1
ATOM 538 O O . HIS A 1 77 ? -6.130 14.137 9.804 1.00 85.81 77 HIS A O 1
ATOM 544 N N . VAL A 1 78 ? -7.396 12.832 11.112 1.00 87.69 78 VAL A N 1
ATOM 545 C CA . VAL A 1 78 ? -6.494 11.674 11.051 1.00 87.69 78 VAL A CA 1
ATOM 546 C C . VAL A 1 78 ? -7.072 10.613 10.132 1.00 87.69 78 VAL A C 1
ATOM 548 O O . VAL A 1 78 ? -8.160 10.099 10.387 1.00 87.69 78 VAL A O 1
ATOM 551 N N . LEU A 1 79 ? -6.341 10.257 9.077 1.00 85.69 79 LEU A N 1
ATOM 552 C CA . LEU A 1 79 ? -6.741 9.205 8.147 1.00 85.69 79 LEU A CA 1
ATOM 553 C C . LEU A 1 79 ? -6.973 7.873 8.878 1.00 85.69 79 LEU A C 1
ATOM 555 O O . LEU A 1 79 ? -6.079 7.341 9.539 1.00 85.69 79 LEU A O 1
ATOM 559 N N . LEU A 1 80 ? -8.164 7.299 8.707 1.00 89.69 80 LEU A N 1
ATOM 560 C CA . LEU A 1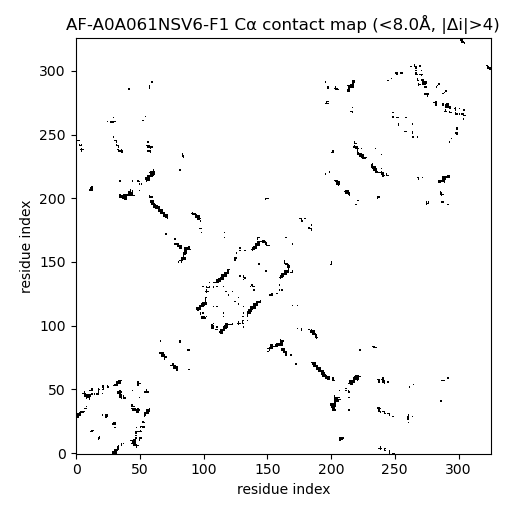 80 ? -8.487 5.953 9.167 1.00 89.69 80 LEU A CA 1
ATOM 561 C C . LEU A 1 80 ? -8.032 4.934 8.119 1.00 89.69 80 LEU A C 1
ATOM 563 O O . LEU A 1 80 ? -8.576 4.866 7.015 1.00 89.69 80 LEU A O 1
ATOM 567 N N . GLN A 1 81 ? -7.044 4.110 8.466 1.00 86.88 81 GLN A N 1
ATOM 568 C CA . GLN A 1 81 ? -6.532 3.086 7.559 1.00 86.88 81 GLN A CA 1
ATOM 569 C C . GLN A 1 81 ? -7.481 1.889 7.517 1.00 86.88 81 GLN A C 1
ATOM 571 O O . GLN A 1 81 ? -7.889 1.371 8.556 1.00 86.88 81 GLN A O 1
ATOM 576 N N . ALA A 1 82 ? -7.828 1.420 6.320 1.00 87.44 82 ALA A N 1
ATOM 577 C CA . ALA A 1 82 ? -8.678 0.245 6.174 1.00 87.44 82 ALA A CA 1
ATOM 578 C C . ALA A 1 82 ? -8.008 -0.999 6.785 1.00 87.44 82 ALA A C 1
ATOM 580 O O . ALA A 1 82 ? -6.834 -1.277 6.529 1.00 87.44 82 ALA A O 1
ATOM 581 N N . VAL A 1 83 ? -8.766 -1.775 7.566 1.00 91.19 83 VAL A N 1
ATOM 582 C CA . VAL A 1 83 ? -8.337 -3.111 7.995 1.00 91.19 83 VAL A CA 1
ATOM 583 C C . VAL A 1 83 ? -8.703 -4.092 6.885 1.00 91.19 83 VAL A C 1
ATOM 585 O O . VAL A 1 83 ? -9.871 -4.268 6.555 1.00 91.19 83 VAL A O 1
ATOM 588 N N . GLN A 1 84 ? -7.712 -4.746 6.288 1.00 88.38 84 GLN A N 1
ATOM 589 C CA . GLN A 1 84 ? -7.950 -5.676 5.188 1.00 88.38 84 GLN A CA 1
ATOM 590 C C . GLN A 1 84 ? -8.882 -6.821 5.618 1.00 88.38 84 GLN A C 1
ATOM 592 O O . GLN A 1 84 ? -8.680 -7.434 6.667 1.00 88.38 84 GLN A O 1
ATOM 597 N N . GLY A 1 85 ? -9.875 -7.137 4.784 1.00 88.06 85 GLY A N 1
ATOM 598 C CA . GLY A 1 85 ? -10.828 -8.218 5.046 1.00 88.06 85 GLY A CA 1
ATOM 599 C C . GLY A 1 85 ? -11.993 -7.832 5.962 1.00 88.06 85 GLY A C 1
ATOM 600 O O . GLY A 1 85 ? -12.789 -8.703 6.302 1.00 88.06 85 GLY A O 1
ATOM 601 N N . THR A 1 86 ? -12.132 -6.565 6.357 1.00 91.69 86 THR A N 1
ATOM 602 C CA . THR A 1 86 ? -13.299 -6.061 7.101 1.00 91.69 86 THR A CA 1
ATOM 603 C C . THR A 1 86 ? -14.226 -5.256 6.186 1.00 91.69 86 THR A C 1
ATOM 605 O O . THR A 1 86 ? -13.917 -5.010 5.018 1.00 91.69 86 THR A O 1
ATOM 608 N N . LYS A 1 87 ? -15.407 -4.867 6.682 1.00 91.19 87 LYS A N 1
ATOM 609 C CA . LYS A 1 87 ? -16.270 -3.935 5.946 1.00 91.19 87 LYS A CA 1
ATOM 610 C C . LYS A 1 87 ? -15.615 -2.550 5.884 1.00 91.19 87 LYS A C 1
ATOM 612 O O . LYS A 1 87 ? -15.035 -2.128 6.889 1.00 91.19 87 LYS A O 1
ATOM 617 N N . PRO A 1 88 ? -15.777 -1.817 4.763 1.00 87.25 88 PRO A N 1
ATOM 618 C CA . PRO A 1 88 ? -15.356 -0.427 4.679 1.00 87.25 88 PRO A CA 1
ATOM 619 C C . PRO A 1 88 ? -15.941 0.391 5.825 1.00 87.25 88 PRO A C 1
ATOM 621 O O . PRO A 1 88 ? -17.074 0.157 6.250 1.00 87.25 88 PRO A O 1
ATOM 624 N N . TRP A 1 89 ? -15.182 1.379 6.291 1.00 90.50 89 TRP A N 1
ATOM 625 C CA . TRP A 1 89 ? -15.702 2.334 7.257 1.00 90.50 89 TRP A CA 1
ATOM 626 C C . TRP A 1 89 ? -16.922 3.049 6.673 1.00 90.50 89 TRP A C 1
ATOM 628 O O . TRP A 1 89 ? -16.830 3.629 5.590 1.00 90.50 89 TRP A O 1
ATOM 638 N N . ASP A 1 90 ? -18.053 3.000 7.378 1.00 87.88 90 ASP A N 1
ATOM 639 C CA . ASP A 1 90 ? -19.342 3.548 6.938 1.00 87.88 90 ASP A CA 1
ATOM 640 C C . ASP A 1 90 ? -20.057 4.383 8.017 1.00 87.88 90 ASP A C 1
ATOM 642 O O . ASP A 1 90 ? -21.186 4.846 7.816 1.00 87.88 90 ASP A O 1
ATOM 646 N N . LEU A 1 91 ? -19.390 4.640 9.145 1.00 89.88 91 LEU A N 1
ATOM 647 C CA . LEU A 1 91 ? -19.906 5.491 10.211 1.00 89.88 91 LEU A CA 1
ATOM 648 C C . LEU A 1 91 ? -19.824 6.971 9.802 1.00 89.88 91 LEU A C 1
ATOM 650 O O . LEU A 1 91 ? -18.751 7.563 9.777 1.00 89.88 91 LEU A O 1
ATOM 654 N N . LYS A 1 92 ? -20.981 7.575 9.495 1.00 84.44 92 LYS A N 1
ATOM 655 C CA . LYS A 1 92 ? -21.120 8.965 8.992 1.00 84.44 92 LYS A CA 1
ATOM 656 C C . LYS A 1 92 ? -21.660 9.968 10.017 1.00 84.44 92 LYS A C 1
ATOM 658 O O . LYS A 1 92 ? -22.125 11.043 9.653 1.00 84.44 92 LYS A O 1
ATOM 663 N N . ARG A 1 93 ? -21.703 9.585 11.289 1.00 85.25 93 ARG A N 1
ATOM 664 C CA . ARG A 1 93 ? -22.243 10.400 12.385 1.00 85.25 93 ARG A CA 1
ATOM 665 C C . ARG A 1 93 ? -21.270 10.402 13.551 1.00 85.25 93 ARG A C 1
ATOM 667 O O . ARG A 1 93 ? -20.373 9.563 13.590 1.00 85.25 93 ARG A O 1
ATOM 674 N N . LYS A 1 94 ? -21.492 11.289 14.519 1.00 90.25 94 LYS A N 1
ATOM 675 C CA . LYS A 1 94 ? -20.813 11.190 15.810 1.00 90.25 94 LYS A CA 1
ATOM 676 C C . LYS A 1 94 ? -21.191 9.876 16.491 1.00 90.25 94 LYS A C 1
ATOM 678 O O . LYS A 1 94 ? -22.375 9.546 16.572 1.00 90.25 94 LYS A O 1
ATOM 683 N N . ASN A 1 95 ? -20.198 9.133 16.960 1.00 92.69 95 ASN A N 1
ATOM 684 C CA . ASN A 1 95 ? -20.400 7.913 17.737 1.00 92.69 95 ASN A CA 1
ATOM 685 C C . ASN A 1 95 ? -19.627 8.018 19.045 1.00 92.69 95 ASN A C 1
ATOM 687 O O . ASN A 1 95 ? -18.550 8.611 19.083 1.00 92.69 95 ASN A O 1
ATOM 691 N N . ARG A 1 96 ? -20.179 7.417 20.097 1.00 93.88 96 ARG A N 1
ATOM 692 C CA . ARG A 1 96 ? -19.462 7.233 21.357 1.00 93.88 96 ARG A CA 1
ATOM 693 C C . ARG A 1 96 ? -18.319 6.255 21.146 1.00 93.88 96 ARG A C 1
ATOM 695 O O . ARG A 1 96 ? -18.482 5.283 20.402 1.00 93.88 96 ARG A O 1
ATOM 702 N N . VAL A 1 97 ? -17.206 6.492 21.820 1.00 94.44 97 VAL A N 1
ATOM 703 C CA . VAL A 1 97 ? -16.049 5.597 21.827 1.00 94.44 97 VAL A CA 1
ATOM 704 C C . VAL A 1 97 ? -15.777 5.107 23.247 1.00 94.44 97 VAL A C 1
ATOM 706 O O . VAL A 1 97 ? -16.010 5.839 24.203 1.00 94.44 97 VAL A O 1
ATOM 709 N N . ILE A 1 98 ? -15.315 3.864 23.376 1.00 95.31 98 ILE A N 1
ATOM 710 C CA . ILE A 1 98 ? -14.827 3.293 24.638 1.00 95.31 98 ILE A CA 1
ATOM 711 C C . ILE A 1 98 ? -13.391 2.807 24.491 1.00 95.31 98 ILE A C 1
ATOM 713 O O . ILE A 1 98 ? -12.974 2.424 23.394 1.00 95.31 98 ILE A O 1
ATOM 717 N N . ASP A 1 99 ? -12.656 2.786 25.601 1.00 95.88 99 ASP A N 1
ATOM 718 C CA . ASP A 1 99 ? -11.368 2.103 25.679 1.00 95.88 99 ASP A CA 1
ATOM 719 C C . ASP A 1 99 ? -11.625 0.606 25.860 1.00 95.88 99 ASP A C 1
ATOM 721 O O . ASP A 1 99 ? -12.068 0.162 26.912 1.00 95.88 99 ASP A O 1
ATOM 725 N N . GLY A 1 100 ? -11.390 -0.156 24.796 1.00 96.00 100 GLY A N 1
ATOM 726 C CA . GLY A 1 100 ? -11.539 -1.605 24.760 1.00 96.00 100 GLY A CA 1
ATOM 727 C C . GLY A 1 100 ? -10.248 -2.353 25.088 1.00 96.00 100 GLY A C 1
ATOM 728 O O . GLY A 1 100 ? -10.149 -3.536 24.759 1.00 96.00 100 GLY A O 1
ATOM 729 N N . GLY A 1 101 ? -9.230 -1.679 25.639 1.00 96.00 101 GLY A N 1
ATOM 730 C CA . GLY A 1 101 ? -7.997 -2.303 26.118 1.00 96.00 101 GLY A CA 1
ATOM 731 C C . GLY A 1 101 ? -7.318 -3.188 25.068 1.00 96.00 101 GLY A C 1
ATOM 732 O O . GLY A 1 101 ? -6.997 -2.747 23.961 1.00 96.00 101 GLY A O 1
ATOM 733 N N . MET A 1 102 ?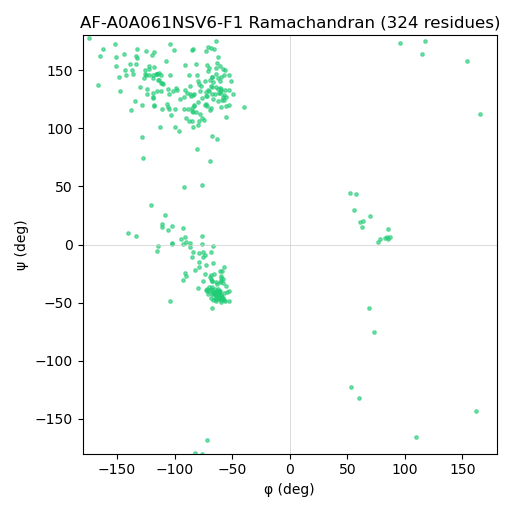 -7.111 -4.465 25.403 1.00 95.88 102 MET A N 1
ATOM 734 C CA . MET A 1 102 ? -6.525 -5.465 24.503 1.00 95.88 102 MET A CA 1
ATOM 735 C C . MET A 1 102 ? -7.584 -6.218 23.686 1.00 95.88 102 MET A C 1
ATOM 737 O O . MET A 1 102 ? -7.243 -7.146 22.944 1.00 95.88 102 MET A O 1
ATOM 741 N N . GLY A 1 103 ? -8.852 -5.820 23.763 1.00 96.62 103 GLY A N 1
ATOM 742 C CA . GLY A 1 103 ? -9.966 -6.462 23.071 1.00 96.62 103 GLY A CA 1
ATOM 743 C C . GLY A 1 103 ? -10.287 -7.841 23.637 1.00 96.62 103 GLY A C 1
ATOM 744 O O . GLY A 1 103 ? -10.790 -8.700 22.906 1.00 96.62 103 GLY A O 1
ATOM 745 N N . LEU A 1 104 ? -9.941 -8.090 24.902 1.00 97.44 104 LEU A N 1
ATOM 746 C CA . LEU A 1 104 ? -10.435 -9.250 25.636 1.00 97.44 104 LEU A CA 1
ATOM 747 C C . LEU A 1 104 ? -11.922 -9.033 25.968 1.00 97.44 104 LEU A C 1
ATOM 749 O O . LEU A 1 104 ? -12.351 -7.886 26.052 1.00 97.44 104 LEU A O 1
ATOM 753 N N . PRO A 1 105 ? -12.723 -10.098 26.155 1.00 96.12 105 PRO A N 1
ATOM 754 C CA . PRO A 1 105 ? -14.140 -9.947 26.492 1.00 96.12 105 PRO A CA 1
ATOM 755 C C . PRO A 1 105 ? -14.389 -9.038 27.705 1.00 96.12 105 PRO A C 1
ATOM 757 O O . PRO A 1 105 ? -15.286 -8.204 27.650 1.00 96.12 105 PRO A O 1
ATOM 760 N N . ASP A 1 106 ? -13.550 -9.148 28.737 1.00 95.62 106 ASP A N 1
ATOM 761 C CA . ASP A 1 106 ? -13.646 -8.349 29.967 1.00 95.62 106 ASP A CA 1
ATOM 762 C C . ASP A 1 106 ? -13.306 -6.863 29.733 1.00 95.62 106 ASP A C 1
ATOM 764 O O . ASP A 1 106 ? -13.844 -5.994 30.410 1.00 95.62 106 ASP A O 1
ATOM 768 N N . ASP A 1 107 ? -12.462 -6.550 28.739 1.00 95.44 107 ASP A N 1
ATOM 769 C CA . ASP A 1 107 ? -12.108 -5.165 28.382 1.00 95.44 107 ASP A CA 1
ATOM 770 C C . ASP A 1 107 ? -13.245 -4.450 27.624 1.00 95.44 107 ASP A C 1
ATOM 772 O O . ASP A 1 107 ? -13.167 -3.254 27.361 1.00 95.44 107 ASP A O 1
ATOM 776 N N . LEU A 1 108 ? -14.272 -5.187 27.191 1.00 96.69 108 LEU A N 1
ATOM 777 C CA . LEU A 1 108 ? -15.317 -4.707 26.282 1.00 96.69 108 LEU A CA 1
ATOM 778 C C . LEU A 1 108 ? -16.681 -4.569 26.968 1.00 96.69 108 LEU A C 1
ATOM 780 O O . LEU A 1 108 ? -17.710 -4.424 26.299 1.00 96.69 108 LEU A O 1
ATOM 784 N N . GLU A 1 109 ? -16.708 -4.590 28.299 1.00 93.00 109 GLU A N 1
ATOM 785 C CA . GLU A 1 109 ? -17.899 -4.223 29.058 1.00 93.00 109 GLU A CA 1
ATOM 786 C C . GLU A 1 109 ? -18.333 -2.788 28.696 1.00 93.00 109 GLU A C 1
ATOM 788 O O . GLU A 1 109 ? -17.544 -1.848 28.717 1.00 93.00 109 GLU A O 1
ATOM 793 N N . GLY A 1 110 ? -19.603 -2.610 28.313 1.00 91.88 110 GLY A N 1
ATOM 794 C CA . GLY A 1 110 ? -20.142 -1.302 27.908 1.00 91.88 110 GLY A CA 1
ATOM 795 C C . GLY A 1 110 ? -19.918 -0.912 26.439 1.00 91.88 110 GLY A C 1
ATOM 796 O O . GLY A 1 110 ? -20.284 0.197 26.048 1.00 91.88 110 GLY A O 1
ATOM 797 N N . ALA A 1 111 ? -19.388 -1.812 25.601 1.00 96.06 111 ALA A N 1
ATOM 798 C CA . ALA A 1 111 ? -19.183 -1.558 24.170 1.00 96.06 111 ALA A CA 1
ATOM 799 C C . ALA A 1 111 ? -20.481 -1.404 23.356 1.00 96.06 111 ALA A C 1
ATOM 801 O O . ALA A 1 111 ? -20.439 -0.918 22.224 1.00 96.06 111 ALA A O 1
ATOM 802 N N . GLU A 1 112 ? -21.628 -1.817 23.901 1.00 96.94 112 GLU A N 1
ATOM 803 C CA . GLU A 1 112 ? -22.900 -1.863 23.183 1.00 96.94 112 GLU A CA 1
ATOM 804 C C . GLU A 1 112 ? -23.284 -0.500 22.580 1.00 96.94 112 GLU A C 1
ATOM 806 O O . GLU A 1 112 ? -23.458 0.498 23.280 1.00 96.94 112 GLU A O 1
ATOM 811 N N . GLY A 1 113 ? -23.420 -0.452 21.251 1.00 95.44 113 GLY A N 1
ATOM 812 C CA . GLY A 1 113 ? -23.772 0.767 20.518 1.00 95.44 113 GLY A CA 1
ATOM 813 C C . GLY A 1 113 ? -22.618 1.757 20.313 1.00 95.44 113 GLY A C 1
ATOM 814 O O . GLY A 1 113 ? -22.846 2.841 19.771 1.00 95.44 113 GLY A O 1
ATOM 815 N N . ARG A 1 114 ? -21.391 1.402 20.715 1.00 95.81 114 ARG A N 1
ATOM 816 C CA . ARG A 1 114 ? -20.213 2.284 20.720 1.00 95.81 114 ARG A CA 1
ATOM 817 C C . ARG A 1 114 ? -19.090 1.759 19.825 1.00 95.81 114 ARG A C 1
ATOM 819 O O . ARG A 1 114 ? -19.089 0.603 19.404 1.00 95.81 114 ARG A O 1
ATOM 826 N N . VAL A 1 115 ? -18.145 2.628 19.486 1.00 96.88 115 VAL A N 1
ATOM 827 C CA . VAL A 1 115 ? -16.904 2.251 18.799 1.00 96.88 115 VAL A CA 1
ATOM 828 C C . VAL A 1 115 ? -15.901 1.778 19.848 1.00 96.88 115 VAL A C 1
ATOM 830 O O . VAL A 1 115 ? -15.653 2.487 20.818 1.00 96.88 115 VAL A O 1
ATOM 833 N N . ALA A 1 116 ? -15.315 0.598 19.660 1.00 97.56 116 ALA A N 1
ATOM 834 C CA . ALA A 1 116 ? -14.286 0.089 20.561 1.00 97.56 116 ALA A CA 1
ATOM 835 C C . ALA A 1 116 ? -12.892 0.495 20.064 1.00 97.56 116 ALA A C 1
ATOM 837 O O . ALA A 1 116 ? -12.480 0.071 18.980 1.00 97.56 116 ALA A O 1
ATOM 838 N N . LEU A 1 117 ? -12.168 1.300 20.846 1.00 97.38 117 LEU A N 1
ATOM 839 C CA . LEU A 1 117 ? -10.745 1.569 20.644 1.00 97.38 117 LEU A CA 1
ATOM 840 C C . LEU A 1 117 ? -9.942 0.412 21.241 1.00 97.38 117 LEU A C 1
ATOM 842 O O . LEU A 1 117 ? -9.967 0.205 22.446 1.00 97.38 117 LEU A O 1
ATOM 846 N N . ILE A 1 118 ? -9.244 -0.358 20.413 1.00 98.00 118 ILE A N 1
ATOM 847 C CA . ILE A 1 118 ? -8.536 -1.566 20.844 1.00 98.00 118 ILE A CA 1
ATOM 848 C C . ILE A 1 118 ? -7.068 -1.467 20.456 1.00 98.00 118 ILE A C 1
ATOM 850 O O . ILE A 1 118 ? -6.731 -1.163 19.313 1.00 98.00 118 ILE A O 1
ATOM 854 N N . GLU A 1 119 ? -6.178 -1.797 21.383 1.00 96.62 119 GLU A N 1
ATOM 855 C CA . GLU A 1 119 ? -4.745 -1.829 21.125 1.00 96.62 119 GLU A CA 1
ATOM 856 C C . GLU A 1 119 ? -4.319 -3.096 20.380 1.00 96.62 119 GLU A C 1
ATOM 858 O O . GLU A 1 119 ? -4.763 -4.216 20.661 1.00 96.62 119 GLU A O 1
ATOM 863 N N . ARG A 1 120 ? -3.427 -2.941 19.403 1.00 93.44 120 ARG A N 1
ATOM 864 C CA . ARG A 1 120 ? -2.794 -4.053 18.695 1.00 93.44 120 ARG A CA 1
ATOM 865 C C . ARG A 1 120 ? -1.875 -4.853 19.631 1.00 93.44 120 ARG A C 1
ATOM 867 O O . ARG A 1 120 ? -1.086 -4.296 20.377 1.00 93.44 120 ARG A O 1
ATOM 874 N N . GLY A 1 121 ? -1.887 -6.181 19.495 1.00 92.06 121 GLY A N 1
ATOM 875 C CA . GLY A 1 121 ? -1.000 -7.096 20.228 1.00 92.06 121 GLY A CA 1
ATOM 876 C C . GLY A 1 121 ? -1.757 -8.065 21.137 1.00 92.06 121 GLY A C 1
ATOM 877 O O . GLY A 1 121 ? -2.979 -7.991 21.259 1.00 92.06 121 GLY A O 1
ATOM 878 N N . GLY A 1 122 ? -1.038 -8.995 21.767 1.00 92.50 122 GLY A N 1
ATOM 879 C CA . GLY A 1 122 ? -1.604 -9.999 22.679 1.00 92.50 122 GLY A CA 1
ATOM 880 C C . GLY A 1 122 ? -2.395 -11.099 21.966 1.00 92.50 122 GLY A C 1
ATOM 881 O O . GLY A 1 122 ? -1.894 -12.209 21.812 1.00 92.50 122 GLY A O 1
ATOM 882 N N . ILE A 1 123 ? -3.612 -10.788 21.515 1.00 94.81 123 ILE A N 1
ATOM 883 C CA . ILE A 1 123 ? -4.502 -11.711 20.792 1.00 94.81 123 ILE A CA 1
ATOM 884 C C . ILE A 1 123 ? -4.593 -11.359 19.291 1.00 94.81 123 ILE A C 1
ATOM 886 O O . ILE A 1 123 ? -4.326 -10.213 18.913 1.00 94.81 123 ILE A O 1
ATOM 890 N N . PRO A 1 124 ? -4.972 -12.308 18.411 1.00 95.44 124 PRO A N 1
ATOM 891 C CA . PRO A 1 124 ? -5.143 -12.043 16.980 1.00 95.44 124 PRO A CA 1
ATOM 892 C C . PRO A 1 124 ? -6.158 -10.926 16.689 1.00 95.44 124 PRO A C 1
ATOM 894 O O . PRO A 1 124 ? -7.175 -10.819 17.372 1.00 95.44 124 PRO A O 1
ATOM 897 N N . ILE A 1 125 ? -5.929 -10.138 15.627 1.00 95.44 125 ILE A N 1
ATOM 898 C CA . ILE A 1 125 ? -6.824 -9.033 15.214 1.00 95.44 125 ILE A CA 1
ATOM 899 C C . ILE A 1 125 ? -8.260 -9.527 15.012 1.00 95.44 125 ILE A C 1
ATOM 901 O O . ILE A 1 125 ? -9.200 -8.882 15.466 1.00 95.44 125 ILE A O 1
ATOM 905 N N . ARG A 1 126 ? -8.433 -10.706 14.402 1.00 95.19 126 ARG A N 1
ATOM 906 C CA . ARG A 1 126 ? -9.755 -11.314 14.225 1.00 95.19 126 ARG A CA 1
ATOM 907 C C . ARG A 1 126 ? -10.492 -11.492 15.554 1.00 95.19 126 ARG A C 1
ATOM 909 O O . ARG A 1 126 ? -11.639 -11.074 15.656 1.00 95.19 126 ARG A O 1
ATOM 916 N N . ALA A 1 127 ? -9.822 -12.052 16.562 1.00 96.38 127 ALA A N 1
ATOM 917 C CA . ALA A 1 127 ? -10.415 -12.290 17.874 1.00 96.38 127 ALA A CA 1
ATOM 918 C C . ALA A 1 127 ? -10.833 -10.974 18.550 1.00 96.38 127 ALA A C 1
ATOM 920 O O . ALA A 1 127 ? -11.923 -10.898 19.102 1.00 96.38 127 ALA A O 1
ATOM 921 N N . LYS A 1 128 ? -10.021 -9.912 18.430 1.00 97.44 128 LYS A N 1
ATOM 922 C CA . LYS A 1 128 ? -10.377 -8.567 18.925 1.00 97.44 128 LYS A CA 1
ATOM 923 C C . LYS A 1 128 ? -11.682 -8.066 18.307 1.00 97.44 128 LYS A C 1
ATOM 925 O O . LYS A 1 128 ? -12.562 -7.594 19.020 1.00 97.44 128 LYS A O 1
ATOM 930 N N . ILE A 1 129 ? -11.811 -8.181 16.982 1.00 97.19 129 ILE A N 1
ATOM 931 C CA . ILE A 1 129 ? -12.995 -7.689 16.269 1.00 97.19 129 ILE A CA 1
ATOM 932 C C . ILE A 1 129 ? -14.227 -8.549 16.580 1.00 97.19 129 ILE A C 1
ATOM 934 O O . ILE A 1 129 ? -15.312 -8.008 16.781 1.00 97.19 129 ILE A O 1
ATOM 938 N N . GLU A 1 130 ? -14.080 -9.873 16.661 1.00 97.19 130 GLU A N 1
ATOM 939 C CA . GLU A 1 130 ? -15.171 -10.775 17.051 1.00 97.19 130 GLU A CA 1
ATOM 940 C C . GLU A 1 130 ? -15.643 -10.517 18.488 1.00 97.19 130 GLU A C 1
ATOM 942 O O . GLU A 1 130 ? -16.849 -10.435 18.715 1.00 97.19 130 GLU A O 1
ATOM 947 N N . ASN A 1 131 ? -14.725 -10.309 19.437 1.00 97.81 131 ASN A N 1
ATOM 948 C CA . ASN A 1 131 ? -15.071 -9.969 20.817 1.00 97.81 131 ASN A CA 1
ATOM 949 C C . ASN A 1 131 ? -15.842 -8.645 20.889 1.00 97.81 131 ASN A C 1
ATOM 951 O O . ASN A 1 131 ? -16.903 -8.595 21.506 1.00 97.81 131 ASN A O 1
ATOM 955 N N . ALA A 1 132 ? -15.372 -7.599 20.199 1.00 97.88 132 ALA A N 1
ATOM 956 C CA . ALA A 1 132 ? -16.053 -6.302 20.160 1.00 97.88 132 ALA A CA 1
ATOM 957 C C . ALA A 1 132 ? -17.449 -6.405 19.536 1.00 97.88 132 ALA A C 1
ATOM 959 O O . ALA A 1 132 ? -18.420 -5.869 20.068 1.00 97.88 132 ALA A O 1
ATOM 960 N N . LYS A 1 133 ? -17.572 -7.155 18.435 1.00 97.25 133 LYS A N 1
ATOM 961 C CA . LYS A 1 133 ? -18.861 -7.441 17.801 1.00 97.25 133 LYS A CA 1
ATOM 962 C C . LYS A 1 133 ? -19.810 -8.175 18.753 1.00 97.25 133 LYS A C 1
ATOM 964 O O . LYS A 1 133 ? -20.986 -7.828 18.812 1.00 97.25 133 LYS A O 1
ATOM 969 N N . ASN A 1 134 ? -19.320 -9.172 19.490 1.00 97.38 134 ASN A N 1
ATOM 970 C CA . ASN A 1 134 ? -20.121 -9.935 20.453 1.00 97.38 134 ASN A CA 1
ATOM 971 C C . ASN A 1 134 ? -20.552 -9.085 21.658 1.00 97.38 134 ASN A C 1
ATOM 973 O O . ASN A 1 134 ? -21.646 -9.291 22.175 1.00 97.38 134 ASN A O 1
ATOM 977 N N . ALA A 1 135 ? -19.737 -8.106 22.058 1.00 97.56 135 ALA A N 1
ATOM 978 C CA . ALA A 1 135 ? -20.067 -7.115 23.081 1.00 97.56 135 ALA A CA 1
ATOM 979 C C . ALA A 1 135 ? -21.024 -6.005 22.585 1.00 97.56 135 ALA A C 1
ATOM 981 O O . ALA A 1 135 ? -21.375 -5.103 23.341 1.00 97.56 135 ALA A O 1
ATOM 982 N N . GLY A 1 136 ? -21.459 -6.055 21.319 1.00 97.31 136 GLY A N 1
ATOM 983 C CA . GLY A 1 136 ? -22.425 -5.114 20.749 1.00 97.31 136 GLY A CA 1
ATOM 984 C C . GLY A 1 136 ? -21.822 -3.815 20.208 1.00 97.31 136 GLY A C 1
ATOM 985 O O . GLY A 1 136 ? -22.575 -2.878 19.927 1.00 97.31 136 GLY A O 1
ATOM 986 N N . ALA A 1 137 ? -20.498 -3.737 20.040 1.00 97.75 137 ALA A N 1
ATOM 987 C CA . ALA A 1 137 ? -19.855 -2.589 19.407 1.00 97.75 137 ALA A CA 1
ATOM 988 C C . ALA A 1 137 ? -20.392 -2.362 17.984 1.00 97.75 137 ALA A C 1
ATOM 990 O O . ALA A 1 137 ? -20.775 -3.303 17.283 1.00 97.75 137 ALA A O 1
ATOM 991 N N . VAL A 1 138 ? -20.381 -1.109 17.525 1.00 96.75 138 VAL A N 1
ATOM 992 C CA . VAL A 1 138 ? -20.785 -0.752 16.152 1.00 96.75 138 VAL A CA 1
ATOM 993 C C . VAL A 1 138 ? -19.617 -0.761 15.166 1.00 96.75 138 VAL A C 1
ATOM 995 O O . VAL A 1 138 ? -19.835 -0.950 13.972 1.00 96.75 138 VAL A O 1
ATOM 998 N N . ALA A 1 139 ? -18.386 -0.574 15.653 1.00 97.19 139 ALA A N 1
ATOM 999 C CA . ALA A 1 139 ? -17.147 -0.677 14.883 1.00 97.19 139 ALA A CA 1
ATOM 1000 C C . ALA A 1 139 ? -15.934 -0.840 15.814 1.00 97.19 139 ALA A C 1
ATOM 1002 O O . ALA A 1 139 ? -16.033 -0.612 17.022 1.00 97.19 139 ALA A O 1
ATOM 1003 N N . VAL A 1 140 ? -14.782 -1.191 15.238 1.00 97.69 140 VAL A N 1
ATOM 1004 C CA . VAL A 1 140 ? -13.487 -1.234 15.938 1.00 97.69 140 VAL A CA 1
ATOM 1005 C C . VAL A 1 140 ? -12.516 -0.207 15.357 1.00 97.69 140 VAL A C 1
ATOM 1007 O O . VAL A 1 140 ? -12.313 -0.156 14.144 1.00 97.69 140 VAL A O 1
ATOM 1010 N N . LEU A 1 141 ? -11.870 0.562 16.232 1.00 96.81 141 LEU A N 1
ATOM 1011 C CA . LEU A 1 141 ? -10.659 1.321 15.928 1.00 96.81 141 LEU A CA 1
ATOM 1012 C C . LEU A 1 141 ? -9.456 0.593 16.522 1.00 96.81 141 LEU A C 1
ATOM 1014 O O . LEU A 1 141 ? -9.300 0.525 17.735 1.00 96.81 141 LEU A O 1
ATOM 1018 N N . LEU A 1 142 ? -8.601 0.041 15.669 1.00 97.06 142 LEU A N 1
ATOM 1019 C CA . LEU A 1 142 ? -7.393 -0.659 16.079 1.00 97.06 142 LEU A CA 1
ATOM 1020 C C . LEU A 1 142 ? -6.221 0.328 16.152 1.00 97.06 142 LEU A C 1
ATOM 1022 O O . LEU A 1 142 ? -5.720 0.777 15.122 1.00 97.06 142 LEU A O 1
ATOM 1026 N N . MET A 1 143 ? -5.754 0.652 17.352 1.00 95.69 143 MET A N 1
ATOM 1027 C CA . MET A 1 143 ? -4.571 1.498 17.522 1.00 95.69 143 MET A CA 1
ATOM 1028 C C . MET A 1 143 ? -3.283 0.677 17.525 1.00 95.69 143 MET A C 1
ATOM 1030 O O . MET A 1 143 ? -3.239 -0.454 18.019 1.00 95.69 143 MET A O 1
ATOM 1034 N N . ASN A 1 144 ? -2.212 1.249 16.978 1.00 93.88 144 ASN A N 1
ATOM 1035 C CA . ASN A 1 144 ? -0.892 0.632 17.051 1.00 93.88 144 ASN A CA 1
ATOM 1036 C C . ASN A 1 144 ? -0.344 0.677 18.488 1.00 93.88 144 ASN A C 1
ATOM 1038 O O . ASN A 1 144 ? -0.656 1.594 19.241 1.00 93.88 144 ASN A O 1
ATOM 1042 N N . ASN A 1 145 ? 0.512 -0.280 18.843 1.00 91.56 145 ASN A N 1
ATOM 1043 C CA . ASN A 1 145 ? 1.165 -0.375 20.158 1.00 91.56 145 ASN A CA 1
ATOM 1044 C C . ASN A 1 145 ? 2.630 0.104 20.153 1.00 91.56 145 ASN A C 1
ATOM 1046 O O . ASN A 1 145 ? 3.329 0.031 21.159 1.00 91.56 145 ASN A O 1
ATOM 1050 N N . VAL A 1 146 ? 3.114 0.553 18.997 1.00 88.81 146 VAL A N 1
ATOM 1051 C CA . VAL A 1 146 ? 4.438 1.152 18.800 1.00 88.81 146 VAL A CA 1
ATOM 1052 C C . VAL A 1 146 ? 4.290 2.421 17.959 1.00 88.81 146 VAL A C 1
ATOM 1054 O O . VAL A 1 146 ? 3.321 2.520 17.202 1.00 88.81 146 VAL A O 1
ATOM 1057 N N . PRO A 1 147 ? 5.222 3.388 18.051 1.00 85.38 147 PRO A N 1
ATOM 1058 C CA . PRO A 1 147 ? 5.178 4.597 17.234 1.00 85.38 147 PRO A CA 1
ATOM 1059 C C . PRO A 1 147 ? 5.021 4.305 15.734 1.00 85.38 147 PRO A C 1
ATOM 1061 O O . PRO A 1 147 ? 5.636 3.381 15.204 1.00 85.38 147 PRO A O 1
ATOM 1064 N N . GLY A 1 148 ? 4.216 5.128 15.058 1.00 76.06 148 GLY A N 1
ATOM 1065 C CA . GLY A 1 148 ? 3.933 5.017 13.626 1.00 76.06 148 GLY A CA 1
ATOM 1066 C C . GLY A 1 148 ? 2.647 4.255 13.292 1.00 76.06 148 GLY A C 1
ATOM 1067 O O . GLY A 1 148 ? 1.963 3.702 14.156 1.00 76.06 148 GLY A O 1
ATOM 1068 N N . THR A 1 149 ? 2.304 4.254 12.006 1.00 74.56 149 THR A N 1
ATOM 1069 C CA . THR A 1 149 ? 1.154 3.531 11.439 1.00 74.56 149 THR A CA 1
ATOM 1070 C C . THR A 1 149 ? 1.490 2.071 11.142 1.00 74.56 149 THR A C 1
ATOM 1072 O O . THR A 1 149 ? 2.660 1.696 11.078 1.00 74.56 149 THR A O 1
ATOM 1075 N N . PHE A 1 150 ? 0.481 1.251 10.857 1.00 82.75 150 PHE A N 1
ATOM 1076 C CA . PHE A 1 150 ? 0.673 -0.148 10.487 1.00 82.75 150 PHE A CA 1
ATOM 1077 C C . PHE A 1 150 ? -0.443 -0.637 9.567 1.00 82.75 150 PHE A C 1
ATOM 1079 O O . PHE A 1 150 ? -1.573 -0.171 9.641 1.00 82.75 150 PHE A O 1
ATOM 1086 N N . MET A 1 151 ? -0.139 -1.646 8.752 1.00 82.81 151 MET A N 1
ATOM 1087 C CA . MET A 1 151 ? -1.165 -2.366 8.005 1.00 82.81 151 MET A CA 1
ATOM 1088 C C . MET A 1 151 ? -1.804 -3.434 8.890 1.00 82.81 151 MET A C 1
ATOM 1090 O O . MET A 1 151 ? -1.108 -4.256 9.493 1.00 82.81 151 MET A O 1
ATOM 1094 N N . ALA A 1 152 ? -3.130 -3.434 8.936 1.00 89.06 152 ALA A N 1
ATOM 1095 C CA . ALA A 1 152 ? -3.929 -4.411 9.656 1.00 89.06 152 ALA A CA 1
ATOM 1096 C C . ALA A 1 152 ? -4.735 -5.259 8.671 1.00 89.06 152 ALA A C 1
ATOM 1098 O O . ALA A 1 152 ? -5.180 -4.765 7.635 1.00 89.06 152 ALA A O 1
ATOM 1099 N N . GLY A 1 153 ? -4.973 -6.522 9.013 1.00 90.06 153 GLY A N 1
ATOM 1100 C CA . GLY A 1 153 ? -5.813 -7.394 8.207 1.00 90.06 153 GLY A CA 1
ATOM 1101 C C . GLY A 1 153 ? -6.256 -8.647 8.944 1.00 90.06 153 GLY A C 1
ATOM 1102 O O . GLY A 1 153 ? -5.667 -9.027 9.960 1.00 90.06 153 GLY A O 1
ATOM 1103 N N . VAL A 1 154 ? -7.295 -9.280 8.413 1.00 90.38 154 VAL A N 1
ATOM 1104 C CA . VAL A 1 154 ? -7.763 -10.615 8.793 1.00 90.38 154 VAL A CA 1
ATOM 1105 C C . VAL A 1 154 ? -7.681 -11.545 7.581 1.00 90.38 154 VAL A C 1
ATOM 1107 O O . VAL A 1 154 ? -7.898 -11.113 6.452 1.00 90.38 154 VAL A O 1
ATOM 1110 N N . GLU A 1 155 ? -7.329 -12.811 7.809 1.00 83.31 155 GLU A N 1
ATOM 1111 C CA . GLU A 1 155 ? -7.154 -13.796 6.729 1.00 83.31 155 GLU A CA 1
ATOM 1112 C C . GLU A 1 155 ? -8.485 -14.156 6.064 1.00 83.31 155 GLU A C 1
ATOM 1114 O O . GLU A 1 155 ? -8.605 -14.162 4.842 1.00 83.31 155 GLU A O 1
ATOM 1119 N N . GLU A 1 156 ? -9.502 -14.415 6.883 1.00 85.19 156 GLU A N 1
ATOM 1120 C CA . GLU A 1 156 ? -10.861 -14.675 6.430 1.00 85.19 156 GLU A CA 1
ATOM 1121 C C . GLU A 1 156 ? -11.713 -13.404 6.538 1.00 85.19 156 GLU A C 1
ATOM 1123 O O . GLU A 1 156 ? -11.725 -12.785 7.613 1.00 85.19 156 GLU A O 1
ATOM 1128 N N . PRO A 1 157 ? -12.479 -13.051 5.487 1.00 85.81 157 PRO A N 1
ATOM 1129 C CA . PRO A 1 157 ? -13.352 -11.889 5.506 1.00 85.81 157 PRO A CA 1
ATOM 1130 C C . PRO A 1 157 ? -14.301 -11.879 6.706 1.00 85.81 157 PRO A C 1
ATOM 1132 O O . PRO A 1 157 ? -14.980 -12.862 7.009 1.00 85.81 157 PRO A O 1
ATOM 1135 N N . LEU A 1 158 ? -14.382 -10.732 7.372 1.00 88.62 158 LEU A N 1
ATOM 1136 C CA . LEU A 1 158 ? -15.238 -10.497 8.520 1.00 88.62 158 LEU A CA 1
ATOM 1137 C C . LEU A 1 158 ? -16.248 -9.403 8.175 1.00 88.62 158 LEU A C 1
ATOM 1139 O O . LEU A 1 158 ? -15.893 -8.263 7.889 1.00 88.62 158 LEU A O 1
ATOM 1143 N N . ALA A 1 159 ? -17.537 -9.736 8.237 1.00 91.19 159 ALA A N 1
ATOM 1144 C CA . ALA A 1 159 ? -18.631 -8.823 7.902 1.00 91.19 159 ALA A CA 1
ATOM 1145 C C . ALA A 1 159 ? -18.901 -7.769 9.003 1.00 91.19 159 ALA A C 1
ATOM 1147 O O . ALA A 1 159 ? -20.040 -7.615 9.452 1.00 91.19 159 ALA A O 1
ATOM 1148 N N . PHE A 1 160 ? -17.865 -7.059 9.446 1.00 94.62 160 PHE A N 1
ATOM 1149 C CA . PHE A 1 160 ? -17.897 -6.050 10.504 1.00 94.62 160 PHE A CA 1
ATOM 1150 C C . PHE A 1 160 ? -16.952 -4.892 10.170 1.00 94.62 160 PHE A C 1
ATOM 1152 O O . PHE A 1 160 ? -15.965 -5.111 9.478 1.00 94.62 160 PHE A O 1
ATOM 1159 N N . THR A 1 161 ? -17.257 -3.680 10.624 1.00 95.31 161 THR A N 1
ATOM 1160 C CA . THR A 1 161 ? -16.500 -2.470 10.274 1.00 95.31 161 THR A CA 1
ATOM 1161 C C . THR A 1 161 ? -15.305 -2.287 11.211 1.00 95.31 161 THR A C 1
ATOM 1163 O O . THR A 1 161 ? -15.468 -2.284 12.433 1.00 95.31 161 THR A O 1
ATOM 1166 N N . ALA A 1 162 ? -14.103 -2.117 10.653 1.00 95.38 162 ALA A N 1
ATOM 1167 C CA . ALA A 1 162 ? -12.915 -1.789 11.438 1.00 95.38 162 ALA A CA 1
ATOM 1168 C C . ALA A 1 162 ? -11.924 -0.920 10.656 1.00 95.38 162 ALA A C 1
ATOM 1170 O O . ALA A 1 162 ? -11.730 -1.125 9.457 1.00 95.38 162 ALA A O 1
ATOM 1171 N N . ALA A 1 163 ? -11.263 -0.002 11.355 1.00 94.56 163 ALA A N 1
ATOM 1172 C CA . ALA A 1 163 ? -10.171 0.811 10.827 1.00 94.56 163 ALA A CA 1
ATOM 1173 C C . ALA A 1 163 ? -8.988 0.835 11.803 1.00 94.56 163 ALA A C 1
ATOM 1175 O O . ALA A 1 163 ? -9.143 0.498 12.975 1.00 94.56 163 ALA A O 1
ATOM 1176 N N . ALA A 1 164 ? -7.810 1.219 11.320 1.00 93.69 164 ALA A N 1
ATOM 1177 C CA . ALA A 1 164 ? -6.592 1.341 12.103 1.00 93.69 164 ALA A CA 1
ATOM 1178 C C . ALA A 1 164 ? -6.102 2.793 12.179 1.00 93.69 164 ALA A C 1
ATOM 1180 O O . ALA A 1 164 ? -6.255 3.564 11.229 1.00 93.69 164 ALA A O 1
ATOM 1181 N N . ILE A 1 165 ? -5.493 3.137 13.313 1.00 93.31 165 ILE A N 1
ATOM 1182 C CA . ILE A 1 165 ? -4.876 4.441 13.590 1.00 93.31 165 ILE A CA 1
ATOM 1183 C C . ILE A 1 165 ? -3.482 4.256 14.191 1.00 93.31 165 ILE A C 1
ATOM 1185 O O . ILE A 1 165 ? -3.135 3.182 14.697 1.00 93.31 165 ILE A O 1
ATOM 1189 N N . ASP A 1 166 ? -2.660 5.299 14.115 1.00 91.56 166 ASP A N 1
ATOM 1190 C CA . ASP A 1 166 ? -1.324 5.270 14.697 1.00 91.56 166 ASP A CA 1
ATOM 1191 C C . ASP A 1 166 ? -1.359 5.290 16.240 1.00 91.56 166 ASP A C 1
ATOM 1193 O O . ASP A 1 166 ? -2.394 5.480 16.886 1.00 91.56 166 ASP A O 1
ATOM 1197 N N . HIS A 1 167 ? -0.198 5.057 16.848 1.00 91.69 167 HIS A N 1
ATOM 1198 C CA . HIS A 1 167 ? -0.064 5.040 18.305 1.00 91.69 167 HIS A CA 1
ATOM 1199 C C . HIS A 1 167 ? -0.283 6.419 18.949 1.00 91.69 167 HIS A C 1
ATOM 1201 O O . HIS A 1 167 ? -0.759 6.496 20.080 1.00 91.69 167 HIS A O 1
ATOM 1207 N N . LYS A 1 168 ? 0.058 7.519 18.261 1.00 91.75 168 LYS A N 1
ATOM 1208 C CA . LYS A 1 168 ? -0.096 8.878 18.803 1.00 91.75 168 LYS A CA 1
ATOM 1209 C C . LYS A 1 168 ? -1.581 9.214 18.944 1.00 91.75 168 LYS A C 1
ATOM 1211 O O . LYS A 1 168 ? -2.022 9.521 20.048 1.00 91.75 168 LYS A O 1
ATOM 1216 N N . THR A 1 169 ? -2.344 9.094 17.861 1.00 92.44 169 THR A N 1
ATOM 1217 C CA . THR A 1 169 ? -3.785 9.354 17.833 1.00 92.44 169 THR A CA 1
ATOM 1218 C C . THR A 1 169 ? -4.540 8.398 18.748 1.00 92.44 169 THR A C 1
ATOM 1220 O O . THR A 1 169 ? -5.423 8.834 19.480 1.00 92.44 169 THR A O 1
ATOM 1223 N N . GLY A 1 170 ? -4.170 7.111 18.770 1.00 93.69 170 GLY A N 1
ATOM 1224 C CA . GLY A 1 170 ? -4.781 6.139 19.679 1.00 93.69 170 GLY A CA 1
ATOM 1225 C C . GLY A 1 170 ? -4.641 6.529 21.151 1.00 93.69 170 GLY A C 1
ATOM 1226 O O . GLY A 1 170 ? -5.629 6.525 21.881 1.00 93.69 170 GLY A O 1
ATOM 1227 N N . ASN A 1 171 ? -3.445 6.942 21.582 1.00 94.06 171 ASN A N 1
ATOM 1228 C CA . ASN A 1 171 ? -3.240 7.385 22.963 1.00 94.06 171 ASN A CA 1
ATOM 1229 C C . ASN A 1 171 ? -3.946 8.706 23.276 1.00 94.06 171 ASN A C 1
ATOM 1231 O O . ASN A 1 171 ? -4.528 8.821 24.346 1.00 94.06 171 ASN A O 1
ATOM 1235 N N . GLN A 1 172 ? -3.965 9.666 22.347 1.00 92.94 172 GLN A N 1
ATOM 1236 C CA . GLN A 1 172 ? -4.723 10.909 22.530 1.00 92.94 172 GLN A CA 1
ATOM 1237 C C . GLN A 1 172 ? -6.216 10.628 22.744 1.00 92.94 172 GLN A C 1
ATOM 1239 O O . GLN A 1 172 ? -6.827 11.179 23.657 1.00 92.94 172 GLN A O 1
ATOM 1244 N N . LEU A 1 173 ? -6.799 9.734 21.940 1.00 92.75 173 LEU A N 1
ATOM 1245 C CA . LEU A 1 173 ? -8.200 9.349 22.080 1.00 92.75 173 LEU A CA 1
ATOM 1246 C C . LEU A 1 173 ? -8.454 8.604 23.396 1.00 92.75 173 LEU A C 1
ATOM 1248 O O . LEU A 1 173 ? -9.437 8.878 24.080 1.00 92.75 173 LEU A O 1
ATOM 1252 N N . ARG A 1 174 ? -7.547 7.704 23.787 1.00 94.06 174 ARG A N 1
ATOM 1253 C CA . ARG A 1 174 ? -7.603 7.001 25.075 1.00 94.06 174 ARG A CA 1
ATOM 1254 C C . ARG A 1 174 ? -7.561 7.966 26.261 1.00 94.06 174 ARG A C 1
ATOM 1256 O O . ARG A 1 174 ? -8.377 7.843 27.169 1.00 94.06 174 ARG A O 1
ATOM 1263 N N . GLU A 1 175 ? -6.657 8.942 26.244 1.00 93.00 175 GLU A N 1
ATOM 1264 C CA . GLU A 1 175 ? -6.561 9.976 27.280 1.00 93.00 175 GLU A CA 1
ATOM 1265 C C . GLU A 1 175 ? -7.856 10.798 27.376 1.00 93.00 175 GLU A C 1
ATOM 1267 O O . GLU A 1 175 ? -8.330 11.065 28.479 1.00 93.00 175 GLU A O 1
ATOM 1272 N N . GLN A 1 176 ? -8.483 11.138 26.242 1.00 91.44 176 GLN A N 1
ATOM 1273 C CA . GLN A 1 176 ? -9.783 11.823 26.221 1.00 91.44 176 GLN A CA 1
ATOM 1274 C C . GLN A 1 176 ? -10.918 10.973 26.805 1.00 91.44 176 GLN A C 1
ATOM 1276 O O . GLN A 1 176 ? -11.793 11.507 27.482 1.00 91.44 176 GLN A O 1
ATOM 1281 N N . ILE A 1 177 ? -10.924 9.662 26.552 1.00 92.38 177 ILE A N 1
ATOM 1282 C CA . ILE A 1 177 ? -11.899 8.734 27.143 1.00 92.38 177 ILE A CA 1
ATOM 1283 C C . ILE A 1 177 ? -11.722 8.694 28.663 1.00 92.38 177 ILE A C 1
ATOM 1285 O O . ILE A 1 177 ? -12.686 8.876 29.396 1.00 92.38 177 ILE A O 1
ATOM 1289 N N . GLN A 1 178 ? -10.487 8.527 29.140 1.00 90.62 178 GLN A N 1
ATOM 1290 C CA . GLN A 1 178 ? -10.185 8.410 30.570 1.00 90.62 178 GLN A CA 1
ATOM 1291 C C . GLN A 1 178 ? -10.408 9.715 31.349 1.00 90.62 178 GLN A C 1
ATOM 1293 O O . GLN A 1 178 ? -10.725 9.672 32.536 1.00 90.62 178 GLN A O 1
ATOM 1298 N N . ALA A 1 179 ? -10.245 10.872 30.702 1.00 89.62 179 ALA A N 1
ATOM 1299 C CA . ALA A 1 179 ? -10.482 12.178 31.315 1.00 89.62 179 ALA A CA 1
ATOM 1300 C C . ALA A 1 179 ? -11.972 12.565 31.394 1.00 89.62 179 ALA A C 1
ATOM 1302 O O . ALA A 1 179 ? -12.312 13.508 32.108 1.00 89.62 179 ALA A O 1
ATOM 1303 N N . ASN A 1 180 ? -12.852 11.883 30.656 1.00 86.44 180 ASN A N 1
ATOM 1304 C CA . ASN A 1 180 ? -14.275 12.196 30.603 1.00 86.44 180 ASN A CA 1
ATOM 1305 C C . ASN A 1 180 ? -15.065 11.319 31.585 1.00 86.44 180 ASN A C 1
ATOM 1307 O O . ASN A 1 180 ? -15.417 10.183 31.274 1.00 86.44 180 ASN A O 1
ATOM 1311 N N . GLU A 1 181 ? -15.367 11.866 32.764 1.00 78.12 181 GLU A N 1
ATOM 1312 C CA . GLU A 1 181 ? -16.078 11.155 33.839 1.00 78.12 181 GLU A CA 1
ATOM 1313 C C . GLU A 1 181 ? -17.489 10.680 33.444 1.00 78.12 181 GLU A C 1
ATOM 1315 O O . GLU A 1 181 ? -17.990 9.719 34.028 1.00 78.12 181 GLU A O 1
ATOM 1320 N N . ASP A 1 182 ? -18.112 11.307 32.439 1.00 79.44 182 ASP A N 1
ATOM 1321 C CA . ASP A 1 182 ? -19.451 10.944 31.961 1.00 79.44 182 ASP A CA 1
ATOM 1322 C C . ASP A 1 182 ? -19.434 9.783 30.947 1.00 79.44 182 ASP A C 1
ATOM 1324 O O . ASP A 1 182 ? -20.497 9.297 30.560 1.00 79.44 182 ASP A O 1
ATOM 1328 N N . ASP A 1 183 ? -18.253 9.322 30.502 1.00 76.00 183 ASP A N 1
ATOM 1329 C CA . ASP A 1 183 ? -18.106 8.228 29.523 1.00 76.00 183 ASP A CA 1
ATOM 1330 C C . ASP A 1 183 ? -18.872 8.503 28.197 1.00 76.00 183 ASP A C 1
ATOM 1332 O O . ASP A 1 183 ? -19.364 7.617 27.490 1.00 76.00 183 ASP A O 1
ATOM 1336 N N . GLU A 1 184 ? -19.001 9.788 27.850 1.00 83.69 184 GLU A N 1
ATOM 1337 C CA . GLU A 1 184 ? -19.694 10.305 26.658 1.00 83.69 184 GLU A CA 1
ATOM 1338 C C . GLU A 1 184 ? -18.706 10.845 25.608 1.00 83.69 184 GLU A C 1
ATOM 1340 O O . GLU A 1 184 ? -19.052 11.715 24.811 1.00 83.69 184 GLU A O 1
ATOM 1345 N N . THR A 1 185 ? -17.454 10.372 25.592 1.00 89.06 185 THR A N 1
ATOM 1346 C CA . THR A 1 185 ? -16.472 10.827 24.594 1.00 89.06 185 THR A CA 1
ATOM 1347 C C . THR A 1 185 ? -16.950 10.463 23.193 1.00 89.06 185 THR A C 1
ATOM 1349 O O . THR A 1 185 ? -17.222 9.298 22.885 1.00 89.06 185 THR A O 1
ATOM 1352 N N . MET A 1 186 ? -17.068 11.480 22.338 1.00 89.81 186 MET A N 1
ATOM 1353 C CA . MET A 1 186 ? -17.546 11.332 20.972 1.00 89.81 186 MET A CA 1
ATOM 1354 C C . MET A 1 186 ? -16.381 11.403 19.995 1.00 89.81 186 MET A C 1
ATOM 1356 O O . MET A 1 186 ? -15.429 12.163 20.154 1.00 89.81 186 MET A O 1
ATOM 1360 N N . MET A 1 187 ? -16.510 10.639 18.921 1.00 90.19 187 MET A N 1
ATOM 1361 C CA . MET A 1 187 ? -15.678 10.766 17.739 1.00 90.19 187 MET A CA 1
ATOM 1362 C C . MET A 1 187 ? -16.544 11.039 16.520 1.00 90.19 187 MET A C 1
ATOM 1364 O O . MET A 1 187 ? -17.661 10.524 16.401 1.00 90.19 187 MET A O 1
ATOM 1368 N N . GLU A 1 188 ? -16.015 11.824 15.591 1.00 91.38 188 GLU A N 1
ATOM 1369 C CA . GLU A 1 188 ? -16.638 12.078 14.300 1.00 91.38 188 GLU A CA 1
ATOM 1370 C C . GLU A 1 188 ? -15.769 11.517 13.180 1.00 91.38 188 GLU A C 1
ATOM 1372 O O . GLU A 1 188 ? -14.541 11.505 13.268 1.00 91.38 188 GLU A O 1
ATOM 1377 N N . THR A 1 189 ? -16.407 11.046 12.110 1.00 90.81 189 THR A N 1
ATOM 1378 C CA . THR A 1 189 ? -15.698 10.712 10.878 1.00 90.81 189 THR A CA 1
ATOM 1379 C C . THR A 1 189 ? -16.202 11.576 9.737 1.00 90.81 189 THR A C 1
ATOM 1381 O O . THR A 1 189 ? -17.396 11.601 9.439 1.00 90.81 189 THR A O 1
ATOM 1384 N N . THR A 1 190 ? -15.270 12.236 9.062 1.00 88.06 190 THR A N 1
ATOM 1385 C CA . THR A 1 190 ? -15.507 12.999 7.835 1.00 88.06 190 THR A CA 1
ATOM 1386 C C . THR A 1 190 ? -14.833 12.303 6.661 1.00 88.06 190 THR A C 1
ATOM 1388 O O . THR A 1 190 ? -13.758 11.741 6.831 1.00 88.06 190 THR A O 1
ATOM 1391 N N . TYR A 1 191 ? -15.420 12.352 5.467 1.00 85.94 191 TYR A N 1
ATOM 1392 C CA . TYR A 1 191 ? -14.758 11.839 4.264 1.00 85.94 191 TYR A CA 1
ATOM 1393 C C . TYR A 1 191 ? -14.056 12.981 3.545 1.00 85.94 191 TYR A C 1
ATOM 1395 O O . TYR A 1 191 ? -14.700 13.973 3.200 1.00 85.94 191 TYR A O 1
ATOM 1403 N N . ILE A 1 192 ? -12.762 12.808 3.312 1.00 83.44 192 ILE A N 1
ATOM 1404 C CA . ILE A 1 192 ? -11.911 13.751 2.586 1.00 83.44 192 ILE A CA 1
ATOM 1405 C C . ILE A 1 192 ? -11.462 13.060 1.295 1.00 83.44 192 ILE A C 1
ATOM 1407 O O . ILE A 1 192 ? -11.283 11.840 1.268 1.00 83.44 192 ILE A O 1
ATOM 1411 N N . GLU A 1 193 ? -11.388 13.811 0.197 1.00 81.12 193 GLU A N 1
ATOM 1412 C CA . GLU A 1 193 ? -10.802 13.304 -1.045 1.00 81.12 193 GLU A CA 1
ATOM 1413 C C . GLU A 1 193 ? -9.282 13.299 -0.897 1.00 81.12 193 GLU A C 1
ATOM 1415 O O . GLU A 1 193 ? -8.653 14.351 -0.883 1.00 81.12 193 GLU A O 1
ATOM 1420 N N . GLU A 1 194 ? -8.719 12.101 -0.782 1.00 73.12 194 GLU A N 1
ATOM 1421 C CA . GLU A 1 194 ? -7.283 11.859 -0.793 1.00 73.12 194 GLU A CA 1
ATOM 1422 C C . GLU A 1 194 ? -6.863 11.576 -2.229 1.00 73.12 194 GLU A C 1
ATOM 1424 O O . GLU A 1 194 ? -7.428 10.690 -2.882 1.00 73.12 194 GLU A O 1
ATOM 1429 N N . THR A 1 195 ? -5.871 12.299 -2.741 1.00 73.19 195 THR A N 1
ATOM 1430 C CA . THR A 1 195 ? -5.367 12.064 -4.096 1.00 73.19 195 THR A CA 1
ATOM 1431 C C . THR A 1 195 ? -3.864 11.898 -4.093 1.00 73.19 195 THR A C 1
ATOM 1433 O O . THR A 1 195 ? -3.137 12.828 -3.763 1.00 73.19 195 THR A O 1
ATOM 1436 N N . ASP A 1 196 ? -3.415 10.731 -4.554 1.00 77.81 196 ASP A N 1
ATOM 1437 C CA . ASP A 1 196 ? -2.040 10.496 -4.984 1.00 77.81 196 ASP A CA 1
ATOM 1438 C C . ASP A 1 196 ? -0.976 10.787 -3.902 1.00 77.81 196 ASP A C 1
ATOM 1440 O O . ASP A 1 196 ? 0.088 11.340 -4.173 1.00 77.81 196 ASP A O 1
ATOM 1444 N N . HIS A 1 197 ? -1.230 10.349 -2.667 1.00 87.31 197 HIS A N 1
ATOM 1445 C CA . HIS A 1 197 ? -0.250 10.380 -1.580 1.00 87.31 197 HIS A CA 1
ATOM 1446 C C . HIS A 1 197 ? 0.556 9.084 -1.515 1.00 87.31 197 HIS A C 1
ATOM 1448 O O . HIS A 1 197 ? 0.110 8.010 -1.931 1.00 87.31 197 HIS A O 1
ATOM 1454 N N . MET A 1 198 ? 1.769 9.164 -0.968 1.00 92.38 198 MET A N 1
ATOM 1455 C CA . MET A 1 198 ? 2.577 7.971 -0.724 1.00 92.38 198 MET A CA 1
ATOM 1456 C C . MET A 1 198 ? 1.910 7.078 0.320 1.00 92.38 198 MET A C 1
ATOM 1458 O O . MET A 1 198 ? 1.592 7.524 1.421 1.00 92.38 198 MET A O 1
ATOM 1462 N N . ALA A 1 199 ? 1.770 5.787 0.015 1.00 90.38 199 ALA A N 1
ATOM 1463 C CA . ALA A 1 199 ? 1.320 4.829 1.009 1.00 90.38 199 ALA A CA 1
ATOM 1464 C C . ALA A 1 199 ? 2.397 4.694 2.090 1.00 90.38 199 ALA A C 1
ATOM 1466 O O . ALA A 1 199 ? 3.553 4.382 1.793 1.00 90.38 199 ALA A O 1
ATOM 1467 N N . ILE A 1 200 ? 2.028 4.908 3.351 1.00 87.94 200 ILE A N 1
ATOM 1468 C CA . ILE A 1 200 ? 2.995 4.961 4.454 1.00 87.94 200 ILE A CA 1
ATOM 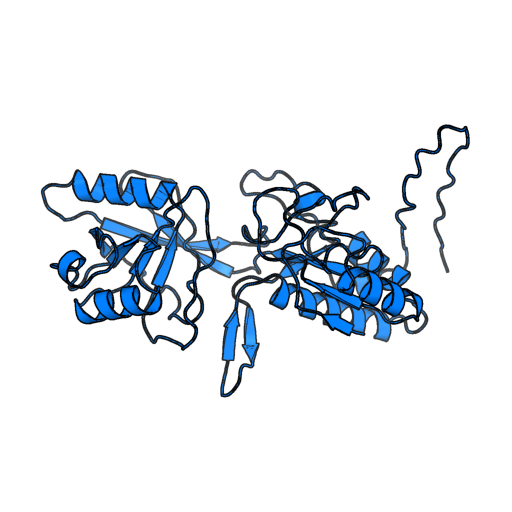1469 C C . ILE A 1 200 ? 3.794 3.660 4.627 1.00 87.94 200 ILE A C 1
ATOM 1471 O O . ILE A 1 200 ? 4.980 3.702 4.948 1.00 87.94 200 ILE A O 1
ATOM 1475 N N . PHE A 1 201 ? 3.173 2.516 4.329 1.00 90.19 201 PHE A N 1
ATOM 1476 C CA . PHE A 1 201 ? 3.820 1.206 4.366 1.00 90.19 201 PHE A CA 1
ATOM 1477 C C . PHE A 1 201 ? 4.799 0.978 3.210 1.00 90.19 201 PHE A C 1
ATOM 1479 O O . PHE A 1 201 ? 5.607 0.057 3.289 1.00 90.19 201 PHE A O 1
ATOM 1486 N N . SER A 1 202 ? 4.727 1.754 2.121 1.00 95.62 202 SER A N 1
ATOM 1487 C CA . SER A 1 202 ? 5.574 1.544 0.947 1.00 95.62 202 SER A CA 1
ATOM 1488 C C . SER A 1 202 ? 7.037 1.654 1.358 1.00 95.62 202 SER A C 1
ATOM 1490 O O . SER A 1 202 ? 7.478 2.705 1.830 1.00 95.62 202 SER A O 1
ATOM 1492 N N . SER A 1 203 ? 7.787 0.567 1.175 1.00 96.75 203 SER A N 1
ATOM 1493 C CA . SER A 1 203 ? 9.214 0.526 1.476 1.00 96.75 203 SER A CA 1
ATOM 1494 C C . SER A 1 203 ? 9.969 1.615 0.716 1.00 96.75 203 SER A C 1
ATOM 1496 O O . SER A 1 203 ? 9.592 1.988 -0.400 1.00 96.75 203 SER A O 1
ATOM 1498 N N . ARG A 1 204 ? 11.059 2.093 1.312 1.00 97.50 204 ARG A N 1
ATOM 1499 C CA . ARG A 1 204 ? 11.861 3.227 0.847 1.00 97.50 204 ARG A CA 1
ATOM 1500 C C . ARG A 1 204 ? 13.316 2.811 0.683 1.00 97.50 204 ARG A C 1
ATOM 1502 O O . ARG A 1 204 ? 13.831 1.981 1.434 1.00 97.50 204 ARG A O 1
ATOM 1509 N N . GLY A 1 205 ? 13.980 3.385 -0.308 1.00 96.81 205 GLY A N 1
ATOM 1510 C CA . GLY A 1 205 ? 15.414 3.238 -0.503 1.00 96.81 205 GLY A CA 1
ATOM 1511 C C . GLY A 1 205 ? 16.236 3.995 0.550 1.00 96.81 205 GLY A C 1
ATOM 1512 O O . GLY A 1 205 ? 15.696 4.480 1.550 1.00 96.81 205 GLY A O 1
ATOM 1513 N N . PRO A 1 206 ? 17.550 4.132 0.320 1.00 96.88 206 PRO A N 1
ATOM 1514 C CA . PRO A 1 206 ? 18.304 3.556 -0.797 1.00 96.88 206 PRO A CA 1
ATOM 1515 C C . PRO A 1 206 ? 18.500 2.039 -0.664 1.00 96.88 206 PRO A C 1
ATOM 1517 O O . PRO A 1 206 ? 18.309 1.449 0.405 1.00 96.88 206 PRO A O 1
ATOM 1520 N N . VAL A 1 207 ? 18.919 1.409 -1.760 1.00 96.12 207 VAL A N 1
ATOM 1521 C CA . VAL A 1 207 ? 19.449 0.039 -1.724 1.00 96.12 207 VAL A CA 1
ATOM 1522 C C . VAL A 1 207 ? 20.791 0.038 -0.990 1.00 96.12 207 VAL A C 1
ATOM 1524 O O . VAL A 1 207 ? 21.626 0.923 -1.205 1.00 96.12 207 VAL A O 1
ATOM 1527 N N . THR A 1 208 ? 21.015 -0.933 -0.101 1.00 92.19 208 THR A N 1
ATOM 1528 C CA . THR A 1 208 ? 22.314 -1.053 0.579 1.00 92.19 208 THR A CA 1
ATOM 1529 C C . THR A 1 208 ? 23.425 -1.366 -0.425 1.00 92.19 208 THR A C 1
ATOM 1531 O O . THR A 1 208 ? 23.200 -1.998 -1.452 1.00 92.19 208 THR A O 1
ATOM 1534 N N . GLN A 1 209 ? 24.652 -0.945 -0.112 1.00 89.06 209 GLN A N 1
ATOM 1535 C CA . GLN A 1 209 ? 25.861 -1.135 -0.928 1.00 89.06 209 GLN A CA 1
ATOM 1536 C C . GLN A 1 209 ? 25.896 -0.328 -2.237 1.00 89.06 209 GLN A C 1
ATOM 1538 O O . GLN A 1 209 ? 26.849 0.425 -2.433 1.00 89.06 209 GLN A O 1
ATOM 1543 N N . THR A 1 210 ? 24.891 -0.442 -3.112 1.00 90.81 210 THR A N 1
ATOM 1544 C CA . THR A 1 210 ? 24.876 0.249 -4.417 1.00 90.81 210 THR A CA 1
ATOM 1545 C C . THR A 1 210 ? 24.408 1.695 -4.333 1.00 90.81 210 THR A C 1
ATOM 1547 O O . THR A 1 210 ? 24.751 2.486 -5.206 1.00 90.81 210 THR A O 1
ATOM 1550 N N . TRP A 1 211 ? 23.668 2.055 -3.276 1.00 92.88 211 TRP A N 1
ATOM 1551 C CA . TRP A 1 211 ? 23.023 3.366 -3.122 1.00 92.88 211 TRP A CA 1
ATOM 1552 C C . TRP A 1 211 ? 22.000 3.684 -4.215 1.00 92.88 211 TRP A C 1
ATOM 1554 O O . TRP A 1 211 ? 21.635 4.847 -4.404 1.00 92.88 211 TRP A O 1
ATOM 1564 N N . ASP A 1 212 ? 21.509 2.656 -4.910 1.00 93.50 212 ASP A N 1
ATOM 1565 C CA . ASP A 1 212 ? 20.511 2.842 -5.952 1.00 93.50 212 ASP A CA 1
ATOM 1566 C C . ASP A 1 212 ? 19.240 3.468 -5.374 1.00 93.50 212 ASP A C 1
ATOM 1568 O O . ASP A 1 212 ? 18.779 3.142 -4.269 1.00 93.50 212 ASP A O 1
ATOM 1572 N N . ILE A 1 213 ? 18.663 4.379 -6.157 1.00 95.69 213 ILE A N 1
ATOM 1573 C CA . ILE A 1 213 ? 17.367 4.971 -5.855 1.00 95.69 213 ILE A CA 1
ATOM 1574 C C . ILE A 1 213 ? 16.303 3.906 -6.100 1.00 95.69 213 ILE A C 1
ATOM 1576 O O . ILE A 1 213 ? 16.154 3.413 -7.216 1.00 95.69 213 ILE A O 1
ATOM 1580 N N . LYS A 1 214 ? 15.563 3.570 -5.041 1.00 97.12 214 LYS A N 1
ATOM 1581 C CA . LYS A 1 214 ? 14.371 2.724 -5.082 1.00 97.12 214 LYS A CA 1
ATOM 1582 C C . LYS A 1 214 ? 13.269 3.330 -4.202 1.00 97.12 214 LYS A C 1
ATOM 1584 O O . LYS A 1 214 ? 13.618 3.905 -3.168 1.00 97.12 214 LYS A O 1
ATOM 1589 N N . PRO A 1 215 ? 11.976 3.187 -4.555 1.00 98.12 215 PRO A N 1
ATOM 1590 C CA . PRO A 1 215 ? 11.460 2.543 -5.775 1.00 98.12 215 PRO A CA 1
ATOM 1591 C C . PRO A 1 215 ? 11.851 3.306 -7.055 1.00 98.12 215 PRO A C 1
ATOM 1593 O O . PRO A 1 215 ? 12.353 4.421 -6.971 1.00 98.12 215 PRO A O 1
ATOM 1596 N N . ASP A 1 216 ? 11.659 2.711 -8.237 1.00 98.19 216 ASP A N 1
ATOM 1597 C CA . ASP A 1 216 ? 11.888 3.421 -9.509 1.00 98.19 216 ASP A CA 1
ATOM 1598 C C . ASP A 1 216 ? 10.695 4.334 -9.853 1.00 98.19 216 ASP A C 1
ATOM 1600 O O . ASP A 1 216 ? 10.867 5.437 -10.366 1.00 98.19 216 ASP A O 1
ATOM 1604 N N . VAL A 1 217 ? 9.478 3.873 -9.556 1.00 98.38 217 VAL A N 1
ATOM 1605 C CA . VAL A 1 217 ? 8.201 4.551 -9.833 1.00 98.38 217 VAL A CA 1
ATOM 1606 C C . VAL A 1 217 ? 7.173 4.135 -8.778 1.00 98.38 217 VAL A C 1
ATOM 1608 O O . VAL A 1 217 ? 7.332 3.096 -8.129 1.00 98.38 217 VAL A O 1
ATOM 1611 N N . VAL A 1 218 ? 6.097 4.902 -8.617 1.00 98.12 218 VAL A N 1
ATOM 1612 C CA . VAL A 1 218 ? 4.951 4.508 -7.786 1.00 98.12 218 VAL A CA 1
ATOM 1613 C C . VAL A 1 218 ? 3.666 4.371 -8.592 1.00 98.12 218 VAL A C 1
ATOM 1615 O O . VAL A 1 218 ? 3.483 4.986 -9.644 1.00 98.12 218 VAL A O 1
ATOM 1618 N N . ALA A 1 219 ? 2.772 3.523 -8.102 1.00 97.44 219 ALA A N 1
ATOM 1619 C CA . ALA A 1 219 ? 1.454 3.298 -8.678 1.00 97.44 219 ALA A CA 1
ATOM 1620 C C . ALA A 1 219 ? 0.420 3.042 -7.570 1.00 97.44 219 ALA A C 1
ATOM 1622 O O . ALA A 1 219 ? 0.810 2.718 -6.442 1.00 97.44 219 ALA A O 1
ATOM 1623 N N . PRO A 1 220 ? -0.887 3.142 -7.878 1.00 95.19 220 PRO A N 1
ATOM 1624 C CA . PRO A 1 220 ? -1.942 2.822 -6.926 1.00 95.19 220 PRO A CA 1
ATOM 1625 C C . PRO A 1 220 ? -1.770 1.425 -6.318 1.00 95.19 220 PRO A C 1
ATOM 1627 O O . PRO A 1 220 ? -1.751 0.418 -7.025 1.00 95.19 220 PRO A O 1
ATOM 1630 N N . GLY A 1 221 ? -1.632 1.376 -4.995 1.00 93.44 221 GLY A N 1
ATOM 1631 C CA . GLY A 1 221 ? -1.443 0.143 -4.226 1.00 93.44 221 GLY A CA 1
ATOM 1632 C C . GLY A 1 221 ? -2.202 0.126 -2.903 1.00 93.44 221 GLY A C 1
ATOM 1633 O O . GLY A 1 221 ? -1.952 -0.747 -2.079 1.00 93.44 221 GLY A O 1
ATOM 1634 N N . VAL A 1 222 ? -3.090 1.093 -2.676 1.00 88.19 222 VAL A N 1
ATOM 1635 C CA . VAL A 1 222 ? -3.950 1.180 -1.490 1.00 88.19 222 VAL A CA 1
ATOM 1636 C C . VAL A 1 222 ? -5.387 0.937 -1.927 1.00 88.19 222 VAL A C 1
ATOM 1638 O O . VAL A 1 222 ? -5.823 1.530 -2.910 1.00 88.19 222 VAL A O 1
ATOM 1641 N N . ASP A 1 223 ? -6.084 0.071 -1.197 1.00 83.50 223 ASP A N 1
ATOM 1642 C CA . ASP A 1 223 ? -7.495 -0.276 -1.387 1.00 83.50 223 ASP A CA 1
ATOM 1643 C C . ASP A 1 223 ? -7.831 -0.697 -2.830 1.00 83.50 223 ASP A C 1
ATOM 1645 O O . ASP A 1 223 ? -8.802 -0.253 -3.440 1.00 83.50 223 ASP A O 1
ATOM 1649 N N . ILE A 1 224 ? -6.975 -1.541 -3.416 1.00 89.31 224 ILE A N 1
ATOM 1650 C CA . ILE A 1 224 ? -7.132 -1.994 -4.799 1.00 89.31 224 ILE A CA 1
ATOM 1651 C C . ILE A 1 224 ? -8.083 -3.185 -4.828 1.00 89.31 224 ILE A C 1
ATOM 1653 O O . ILE A 1 224 ? -7.705 -4.292 -4.438 1.00 89.31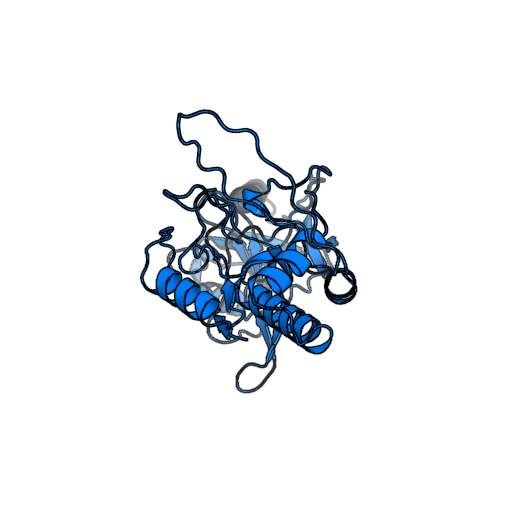 224 ILE A O 1
ATOM 1657 N N . ASP A 1 225 ? -9.301 -2.952 -5.311 1.00 88.19 225 ASP A N 1
ATOM 1658 C CA . ASP A 1 225 ? -10.308 -3.991 -5.515 1.00 88.19 225 ASP A CA 1
ATOM 1659 C C . ASP A 1 225 ? -9.955 -4.877 -6.715 1.00 88.19 225 ASP A C 1
ATOM 1661 O O . ASP A 1 225 ? -9.779 -4.410 -7.845 1.00 88.19 225 ASP A O 1
ATOM 1665 N N . SER A 1 226 ? -9.797 -6.175 -6.465 1.00 92.56 226 SER A N 1
ATOM 1666 C CA . SER A 1 226 ? -9.424 -7.137 -7.497 1.00 92.56 226 SER A CA 1
ATOM 1667 C C . SER A 1 226 ? -9.949 -8.534 -7.192 1.00 92.56 226 SER A C 1
ATOM 1669 O O . SER A 1 226 ? -10.503 -8.805 -6.130 1.00 92.56 226 SER A O 1
ATOM 1671 N N . THR A 1 227 ? -9.789 -9.435 -8.156 1.00 93.44 227 THR A N 1
ATOM 1672 C CA . THR A 1 227 ? -10.298 -10.804 -8.074 1.00 93.44 227 THR A CA 1
ATOM 1673 C C . THR A 1 227 ? -9.511 -11.639 -7.069 1.00 93.44 227 THR A C 1
ATOM 1675 O O . THR A 1 227 ? -8.282 -11.710 -7.138 1.00 93.44 227 THR A O 1
ATOM 1678 N N . VAL A 1 228 ? -10.232 -12.360 -6.219 1.00 89.25 228 VAL A N 1
ATOM 1679 C CA . VAL A 1 228 ? -9.731 -13.424 -5.338 1.00 89.25 228 VAL A CA 1
ATOM 1680 C C . VAL A 1 228 ? -10.542 -14.700 -5.598 1.00 89.25 228 VAL A C 1
ATOM 1682 O O . VAL A 1 228 ? -11.573 -14.626 -6.275 1.00 89.25 228 VAL A O 1
ATOM 1685 N N . PRO A 1 229 ? -10.117 -15.886 -5.118 1.00 90.44 229 PRO A N 1
ATOM 1686 C CA . PRO A 1 229 ? -10.989 -17.056 -5.153 1.00 90.44 229 PRO A CA 1
ATOM 1687 C C . PRO A 1 229 ? -12.372 -16.707 -4.591 1.00 90.44 229 PRO A C 1
ATOM 1689 O O . PRO A 1 229 ? -12.477 -16.092 -3.532 1.00 90.44 229 PRO A O 1
ATOM 1692 N N . ASP A 1 230 ? -13.413 -17.050 -5.347 1.00 88.62 230 ASP A N 1
ATOM 1693 C CA . ASP A 1 230 ? -14.819 -16.842 -4.988 1.00 88.62 230 ASP A CA 1
ATOM 1694 C C . ASP A 1 230 ? -15.289 -15.379 -4.831 1.00 88.62 230 ASP A C 1
ATOM 1696 O O . ASP A 1 230 ? -16.348 -15.136 -4.251 1.00 88.62 230 ASP A O 1
ATOM 1700 N N . GLY A 1 231 ? -14.583 -14.389 -5.400 1.00 89.00 231 GLY A N 1
ATOM 1701 C CA . GLY A 1 231 ? -15.120 -13.027 -5.474 1.00 89.00 231 GLY A CA 1
ATOM 1702 C C . GLY A 1 231 ? -14.104 -11.918 -5.726 1.00 89.00 231 GLY A C 1
ATOM 1703 O O . GLY A 1 231 ? -13.153 -12.066 -6.494 1.00 89.00 231 GLY A O 1
ATOM 1704 N N . TYR A 1 232 ? -14.356 -10.783 -5.079 1.00 86.88 232 TYR A N 1
ATOM 1705 C CA . TYR A 1 232 ? -13.537 -9.578 -5.127 1.00 86.88 232 TYR A CA 1
ATOM 1706 C C . TYR A 1 232 ? -13.179 -9.153 -3.709 1.00 86.88 232 TYR A C 1
ATOM 1708 O O . TYR A 1 232 ? -13.981 -9.311 -2.784 1.00 86.88 232 TYR A O 1
ATOM 1716 N N . LEU A 1 233 ? -11.962 -8.653 -3.542 1.00 82.38 233 LEU A N 1
ATOM 1717 C CA . LEU A 1 233 ? -11.476 -8.145 -2.272 1.00 82.38 233 LEU A CA 1
ATOM 1718 C C . LEU A 1 233 ? -10.506 -6.997 -2.525 1.00 82.38 233 LEU A C 1
ATOM 1720 O O . LEU A 1 233 ? -9.564 -7.128 -3.310 1.00 82.38 233 LEU A O 1
ATOM 1724 N N . ALA A 1 234 ? -10.707 -5.905 -1.793 1.00 83.94 234 ALA A N 1
ATOM 1725 C CA . ALA A 1 234 ? -9.772 -4.799 -1.772 1.00 83.94 234 ALA A CA 1
ATOM 1726 C C . ALA A 1 234 ? -8.550 -5.137 -0.911 1.00 83.94 234 ALA A C 1
ATOM 1728 O O . ALA A 1 234 ? -8.667 -5.547 0.250 1.00 83.94 234 ALA A O 1
ATOM 1729 N N . LEU A 1 235 ? -7.366 -4.990 -1.506 1.00 86.00 235 LEU A N 1
ATOM 1730 C CA . LEU A 1 235 ? -6.085 -5.313 -0.888 1.00 86.00 235 LEU A CA 1
ATOM 1731 C C . LEU A 1 235 ? -5.130 -4.122 -0.944 1.00 86.00 235 LEU A C 1
ATOM 1733 O O . LEU A 1 235 ? -5.152 -3.306 -1.866 1.00 86.00 235 LEU A O 1
ATOM 1737 N N . ASN A 1 236 ? -4.252 -4.062 0.053 1.00 87.94 236 ASN A N 1
ATOM 1738 C CA . ASN A 1 236 ? -3.219 -3.045 0.169 1.00 87.94 236 ASN A CA 1
ATOM 1739 C C . ASN A 1 236 ? -1.840 -3.677 -0.043 1.00 87.94 236 ASN A C 1
ATOM 1741 O O . ASN A 1 236 ? -1.544 -4.746 0.491 1.00 87.94 236 ASN A O 1
ATOM 1745 N N . GLY A 1 237 ? -0.959 -2.990 -0.761 1.00 92.38 237 GLY A N 1
ATOM 1746 C CA . GLY A 1 237 ? 0.440 -3.370 -0.879 1.00 92.38 237 GLY A CA 1
ATOM 1747 C C . GLY A 1 237 ? 1.105 -2.885 -2.160 1.00 92.38 237 GLY A C 1
ATOM 1748 O O . GLY A 1 237 ? 0.479 -2.710 -3.205 1.00 92.38 237 GLY A O 1
ATOM 1749 N N . THR A 1 238 ? 2.433 -2.797 -2.121 1.00 96.50 238 THR A N 1
ATOM 1750 C CA . THR A 1 238 ? 3.252 -2.682 -3.340 1.00 96.50 238 THR A CA 1
ATOM 1751 C C . THR A 1 238 ? 3.041 -3.869 -4.287 1.00 96.50 238 THR A C 1
ATOM 1753 O O . THR A 1 238 ? 3.195 -3.728 -5.499 1.00 96.50 238 THR A O 1
ATOM 1756 N N . SER A 1 239 ? 2.587 -5.013 -3.761 1.00 95.56 239 SER A N 1
ATOM 1757 C CA . SER A 1 239 ? 2.113 -6.167 -4.530 1.00 95.56 239 SER A CA 1
ATOM 1758 C C . SER A 1 239 ? 0.948 -5.857 -5.473 1.00 95.56 239 SER A C 1
ATOM 1760 O O . SER A 1 239 ? 0.855 -6.509 -6.512 1.00 95.56 239 SER A O 1
ATOM 1762 N N . MET A 1 240 ? 0.094 -4.884 -5.134 1.00 95.69 240 MET A N 1
ATOM 1763 C CA . MET A 1 240 ? -1.033 -4.415 -5.951 1.00 95.69 240 MET A CA 1
ATOM 1764 C C . MET A 1 240 ? -0.614 -3.267 -6.881 1.00 95.69 240 MET A C 1
ATOM 1766 O O . MET A 1 240 ? -1.147 -3.135 -7.980 1.00 95.69 240 MET A O 1
ATOM 1770 N N . ALA A 1 241 ? 0.401 -2.488 -6.501 1.00 97.38 241 ALA A N 1
ATOM 1771 C CA . ALA A 1 241 ? 0.982 -1.456 -7.361 1.00 97.38 241 ALA A CA 1
ATOM 1772 C C . ALA A 1 241 ? 1.785 -2.051 -8.536 1.00 97.38 241 ALA A C 1
ATOM 1774 O O . ALA A 1 241 ? 1.641 -1.616 -9.678 1.00 97.38 241 ALA A O 1
ATOM 1775 N N . ALA A 1 242 ? 2.593 -3.087 -8.289 1.00 98.12 242 ALA A N 1
ATOM 1776 C CA . ALA A 1 242 ? 3.418 -3.745 -9.306 1.00 98.12 242 ALA A CA 1
ATOM 1777 C C . ALA A 1 242 ? 2.648 -4.198 -10.574 1.00 98.12 242 ALA A C 1
ATOM 1779 O O . ALA A 1 242 ? 3.079 -3.844 -11.677 1.00 98.12 242 ALA A O 1
ATOM 1780 N N . PRO A 1 243 ? 1.491 -4.889 -10.492 1.00 97.62 243 PRO A N 1
ATOM 1781 C CA . PRO A 1 243 ? 0.758 -5.310 -11.684 1.00 97.62 243 PRO A CA 1
ATOM 1782 C C . PRO A 1 243 ? 0.199 -4.143 -12.513 1.00 97.62 243 PRO A C 1
ATOM 1784 O O . PRO A 1 243 ? 0.079 -4.298 -13.729 1.00 97.62 243 PRO A O 1
ATOM 1787 N N . HIS A 1 244 ? -0.062 -2.966 -11.925 1.00 97.31 244 HIS A N 1
ATOM 1788 C CA . HIS A 1 244 ? -0.408 -1.768 -12.706 1.00 97.31 244 HIS A CA 1
ATOM 1789 C C . HIS A 1 244 ? 0.738 -1.371 -13.643 1.00 97.31 244 HIS A C 1
ATOM 1791 O O . HIS A 1 244 ? 0.520 -1.107 -14.826 1.00 97.31 244 HIS A O 1
ATOM 1797 N N . ILE A 1 245 ? 1.974 -1.394 -13.140 1.00 98.44 245 ILE A N 1
ATOM 1798 C CA . ILE A 1 245 ? 3.171 -1.097 -13.935 1.00 98.44 245 ILE A CA 1
ATOM 1799 C C . ILE A 1 245 ? 3.461 -2.205 -14.946 1.00 98.44 245 ILE A C 1
ATOM 1801 O O . ILE A 1 245 ? 3.850 -1.913 -16.074 1.00 98.44 245 ILE A O 1
ATOM 1805 N N . ALA A 1 246 ? 3.218 -3.471 -14.600 1.00 98.19 246 ALA A N 1
ATOM 1806 C CA . ALA A 1 246 ? 3.322 -4.566 -15.561 1.00 98.19 246 ALA A CA 1
ATOM 1807 C C . ALA A 1 246 ? 2.325 -4.406 -16.725 1.00 98.19 246 ALA A C 1
ATOM 1809 O O . ALA A 1 246 ? 2.694 -4.627 -17.880 1.00 98.19 246 ALA A O 1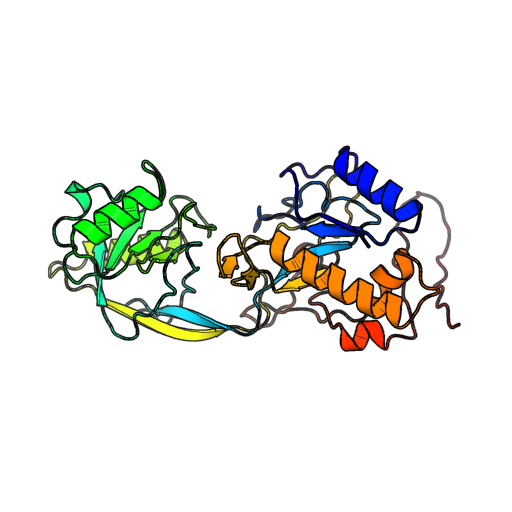
ATOM 1810 N N . GLY A 1 247 ? 1.094 -3.969 -16.442 1.00 97.81 247 GLY A N 1
ATOM 1811 C CA . GLY A 1 247 ? 0.104 -3.615 -17.459 1.00 97.81 247 GLY A CA 1
ATOM 1812 C C . GLY A 1 247 ? 0.541 -2.422 -18.313 1.00 97.81 247 GLY A C 1
ATOM 1813 O O . GLY A 1 247 ? 0.514 -2.506 -19.540 1.00 97.81 247 GLY A O 1
ATOM 1814 N N . ALA A 1 248 ? 1.027 -1.346 -17.687 1.00 97.81 248 ALA A N 1
ATOM 1815 C CA . ALA A 1 248 ? 1.551 -0.174 -18.391 1.00 97.81 248 ALA A CA 1
ATOM 1816 C C . ALA A 1 248 ? 2.709 -0.541 -19.331 1.00 97.81 248 ALA A C 1
ATOM 1818 O O . ALA A 1 248 ? 2.708 -0.182 -20.505 1.00 97.81 248 ALA A O 1
ATOM 1819 N N . ALA A 1 249 ? 3.664 -1.334 -18.850 1.00 98.12 249 ALA A N 1
ATOM 1820 C CA . ALA A 1 249 ? 4.783 -1.816 -19.645 1.00 98.12 249 ALA A CA 1
ATOM 1821 C C . ALA A 1 249 ? 4.343 -2.718 -20.812 1.00 98.12 249 ALA A C 1
ATOM 1823 O O . ALA A 1 249 ? 4.940 -2.657 -21.887 1.00 98.12 249 ALA A O 1
ATOM 1824 N N . ALA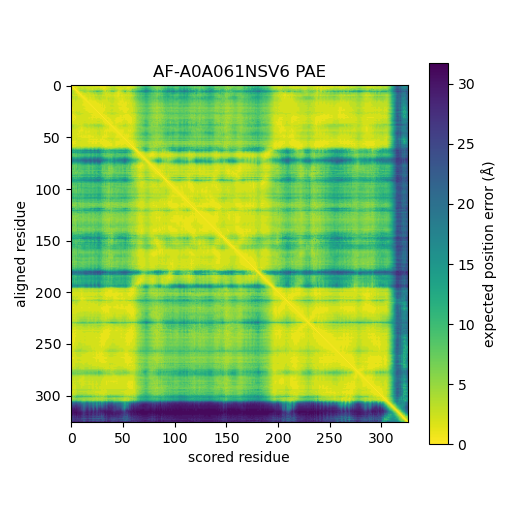 A 1 250 ? 3.283 -3.517 -20.645 1.00 97.75 250 ALA A N 1
ATOM 1825 C CA . ALA A 1 250 ? 2.701 -4.286 -21.743 1.00 97.75 250 ALA A CA 1
ATOM 1826 C C . ALA A 1 250 ? 2.087 -3.376 -22.823 1.00 97.75 250 ALA A C 1
ATOM 1828 O O . ALA A 1 250 ? 2.308 -3.621 -24.008 1.00 97.75 250 ALA A O 1
ATOM 1829 N N . LEU A 1 251 ? 1.383 -2.305 -22.431 1.00 97.81 251 LEU A N 1
ATOM 1830 C CA . LEU A 1 251 ? 0.838 -1.309 -23.364 1.00 97.81 251 LEU A CA 1
ATOM 1831 C C . LEU A 1 251 ? 1.948 -0.562 -24.114 1.00 97.81 251 LEU A C 1
ATOM 1833 O O . LEU A 1 251 ? 1.869 -0.403 -25.330 1.00 97.81 251 LEU A O 1
ATOM 1837 N N . ILE A 1 252 ? 3.019 -0.170 -23.418 1.00 97.75 252 ILE A N 1
ATOM 1838 C CA . ILE A 1 252 ? 4.192 0.451 -24.049 1.00 97.75 252 ILE A CA 1
ATOM 1839 C C . ILE A 1 252 ? 4.826 -0.523 -25.042 1.00 97.75 252 ILE A C 1
ATOM 1841 O O . ILE A 1 252 ? 5.087 -0.146 -26.178 1.00 97.75 252 ILE A O 1
ATOM 1845 N N . LYS A 1 253 ? 5.013 -1.795 -24.669 1.00 97.00 253 LYS A N 1
ATOM 1846 C CA . LYS A 1 253 ? 5.567 -2.815 -25.571 1.00 97.00 253 LYS A CA 1
ATOM 1847 C C . LYS A 1 253 ? 4.664 -3.083 -26.780 1.00 97.00 253 LYS A C 1
ATOM 1849 O O . LYS A 1 253 ? 5.174 -3.383 -27.853 1.00 97.00 253 LYS A O 1
ATOM 1854 N N . GLN A 1 254 ? 3.345 -2.966 -26.629 1.00 96.94 254 GLN A N 1
ATOM 1855 C CA . GLN A 1 254 ? 2.404 -3.054 -27.746 1.00 96.94 254 GLN A CA 1
ATOM 1856 C C . GLN A 1 254 ? 2.546 -1.861 -28.703 1.00 96.94 254 GLN A C 1
ATOM 1858 O O . GLN A 1 254 ? 2.524 -2.055 -29.916 1.00 96.94 254 GLN A O 1
ATOM 1863 N N . ALA A 1 255 ? 2.700 -0.646 -28.172 1.00 97.12 255 ALA A N 1
ATOM 1864 C CA . ALA A 1 255 ? 2.852 0.574 -28.966 1.00 97.12 255 ALA A CA 1
ATOM 1865 C C . ALA A 1 255 ? 4.251 0.723 -29.592 1.00 97.12 255 ALA A C 1
ATOM 1867 O O . ALA A 1 255 ? 4.385 1.276 -30.682 1.00 97.12 255 ALA A O 1
ATOM 1868 N N . LYS A 1 256 ? 5.286 0.212 -28.918 1.00 96.56 256 LYS A N 1
ATOM 1869 C CA . LYS A 1 256 ? 6.697 0.272 -29.317 1.00 96.56 256 LYS A CA 1
ATOM 1870 C C . LYS A 1 256 ? 7.312 -1.148 -29.310 1.00 96.56 256 LYS A C 1
ATOM 1872 O O . LYS A 1 256 ? 8.079 -1.486 -28.403 1.00 96.56 256 LYS A O 1
ATOM 1877 N N . PRO A 1 257 ? 6.992 -2.013 -30.297 1.00 96.75 257 PRO A N 1
ATOM 1878 C CA . PRO A 1 257 ? 7.391 -3.427 -30.292 1.00 96.75 257 PRO A CA 1
ATOM 1879 C C . PRO A 1 257 ? 8.899 -3.679 -30.249 1.00 96.75 257 PRO A C 1
ATOM 1881 O O . PRO A 1 257 ? 9.319 -4.702 -29.707 1.00 96.75 257 PRO A O 1
ATOM 1884 N N . ASP A 1 258 ? 9.714 -2.750 -30.746 1.00 96.19 258 ASP A N 1
ATOM 1885 C CA . ASP A 1 258 ? 11.175 -2.887 -30.789 1.00 96.19 258 ASP A CA 1
ATOM 1886 C C . ASP A 1 258 ? 11.867 -2.469 -29.482 1.00 96.19 258 ASP A C 1
ATOM 1888 O O . ASP A 1 258 ? 13.043 -2.762 -29.278 1.00 96.19 258 ASP A O 1
ATOM 1892 N N . TRP A 1 259 ? 11.146 -1.840 -28.546 1.00 96.56 259 TRP A N 1
ATOM 1893 C CA . TRP A 1 259 ? 11.728 -1.394 -27.281 1.00 96.56 259 TRP A CA 1
ATOM 1894 C C . TRP A 1 259 ? 12.031 -2.562 -26.340 1.00 96.56 259 TRP A C 1
ATOM 1896 O O . TRP A 1 259 ? 11.172 -3.395 -26.034 1.00 96.56 259 TRP A O 1
ATOM 1906 N N . GLY A 1 260 ? 13.266 -2.620 -25.857 1.00 96.56 260 GLY A N 1
ATOM 1907 C CA . GLY A 1 260 ? 13.731 -3.529 -24.822 1.00 96.56 260 GLY A CA 1
ATOM 1908 C C . GLY A 1 260 ? 13.411 -3.049 -23.398 1.00 96.56 260 GLY A C 1
ATOM 1909 O O . GLY A 1 260 ? 12.803 -1.993 -23.201 1.00 96.56 260 GLY A O 1
ATOM 1910 N N . PRO A 1 261 ? 13.822 -3.823 -22.376 1.00 97.19 261 PRO A N 1
ATOM 1911 C CA . PRO A 1 261 ? 13.495 -3.536 -20.980 1.00 97.19 261 PRO A CA 1
ATOM 1912 C C . PRO A 1 261 ? 13.934 -2.164 -20.477 1.00 97.19 261 PRO A C 1
ATOM 1914 O O . PRO A 1 261 ? 13.163 -1.493 -19.795 1.00 97.19 261 PRO A O 1
ATOM 1917 N N . GLU A 1 262 ? 15.139 -1.729 -20.842 1.00 95.75 262 GLU A N 1
ATOM 1918 C CA . GLU A 1 262 ? 15.681 -0.438 -20.416 1.00 95.75 262 GLU A CA 1
ATOM 1919 C C . GLU A 1 262 ? 14.873 0.735 -20.985 1.00 95.75 262 GLU A C 1
ATOM 1921 O O . GLU A 1 262 ? 14.542 1.658 -20.247 1.00 95.75 262 GLU A O 1
ATOM 1926 N N . GLN A 1 263 ? 14.479 0.668 -22.261 1.00 97.31 263 GLN A N 1
ATOM 1927 C CA . GLN A 1 263 ? 13.667 1.703 -22.910 1.00 97.31 263 GLN A CA 1
ATOM 1928 C C . GLN A 1 263 ? 12.274 1.805 -22.282 1.00 97.31 263 GLN A C 1
ATOM 1930 O O . GLN A 1 263 ? 11.806 2.902 -21.990 1.00 97.31 263 GLN A O 1
ATOM 1935 N N . VAL A 1 264 ? 11.630 0.666 -22.004 1.00 97.75 264 VAL A N 1
ATOM 1936 C CA . VAL A 1 264 ? 10.319 0.643 -21.335 1.00 97.75 264 VAL A CA 1
ATOM 1937 C C . VAL A 1 264 ? 10.413 1.200 -19.913 1.00 97.75 264 VAL A C 1
ATOM 1939 O O . VAL A 1 264 ? 9.582 2.020 -19.521 1.00 97.75 264 VAL A O 1
ATOM 1942 N N . LYS A 1 265 ? 11.441 0.803 -19.152 1.00 97.62 265 LYS A N 1
ATOM 1943 C CA . LYS A 1 265 ? 11.707 1.348 -17.815 1.00 97.62 265 LYS A CA 1
ATOM 1944 C C . LYS A 1 265 ? 11.938 2.861 -17.869 1.00 97.62 265 LYS A C 1
ATOM 1946 O O . LYS A 1 265 ? 11.310 3.594 -17.109 1.00 97.62 265 LYS A O 1
ATOM 1951 N N . ALA A 1 266 ? 12.781 3.330 -18.788 1.00 97.19 266 ALA A N 1
ATOM 1952 C CA . ALA A 1 266 ? 13.076 4.748 -18.965 1.00 97.19 266 ALA A CA 1
ATOM 1953 C C . ALA A 1 266 ? 11.825 5.551 -19.340 1.00 97.19 266 ALA A C 1
ATOM 1955 O O . ALA A 1 266 ? 11.613 6.623 -18.786 1.00 97.19 266 ALA A O 1
ATOM 1956 N N . ALA A 1 267 ? 10.967 5.034 -20.222 1.00 97.94 267 ALA A N 1
ATOM 1957 C CA . ALA A 1 267 ? 9.726 5.706 -20.601 1.00 97.94 267 ALA A CA 1
ATOM 1958 C C . ALA A 1 267 ? 8.817 5.931 -19.390 1.00 97.94 267 ALA A C 1
ATOM 1960 O O . ALA A 1 267 ? 8.408 7.058 -19.138 1.00 97.94 267 ALA A O 1
ATOM 1961 N N . ILE A 1 268 ? 8.587 4.880 -18.596 1.00 98.06 268 ILE A N 1
ATOM 1962 C CA . ILE A 1 268 ? 7.768 4.942 -17.377 1.00 98.06 268 ILE A CA 1
ATOM 1963 C C . ILE A 1 268 ? 8.349 5.940 -16.371 1.00 98.06 268 ILE A C 1
ATOM 1965 O O . ILE A 1 268 ? 7.609 6.724 -15.783 1.00 98.06 268 ILE A O 1
ATOM 1969 N N . MET A 1 269 ? 9.667 5.915 -16.165 1.00 98.00 269 MET A N 1
ATOM 1970 C CA . MET A 1 269 ? 10.333 6.785 -15.196 1.00 98.00 269 MET A CA 1
ATOM 1971 C C . MET A 1 269 ? 10.385 8.248 -15.649 1.00 98.00 269 MET A C 1
ATOM 1973 O O . MET A 1 269 ? 10.213 9.138 -14.826 1.00 98.00 269 MET A O 1
ATOM 1977 N N . ASN A 1 270 ? 10.629 8.520 -16.931 1.00 97.06 270 ASN A N 1
ATOM 1978 C CA . ASN A 1 270 ? 10.798 9.886 -17.438 1.00 97.06 270 ASN A CA 1
ATOM 1979 C C . ASN A 1 270 ? 9.486 10.666 -17.513 1.00 97.06 270 ASN A C 1
ATOM 1981 O O . ASN A 1 270 ? 9.510 11.894 -17.480 1.00 97.06 270 ASN A O 1
ATOM 1985 N N . THR A 1 271 ? 8.357 9.966 -17.632 1.00 97.62 271 THR A N 1
ATOM 1986 C CA . THR A 1 271 ? 7.031 10.586 -17.734 1.00 97.62 271 THR A CA 1
ATOM 1987 C C . THR A 1 271 ? 6.238 10.529 -16.434 1.00 97.62 271 THR A C 1
ATOM 1989 O O . THR A 1 271 ? 5.101 10.989 -16.400 1.00 97.62 271 THR A O 1
ATOM 1992 N N . ALA A 1 272 ? 6.805 9.957 -15.370 1.00 97.25 272 ALA A N 1
ATOM 1993 C CA . ALA A 1 272 ? 6.158 9.906 -14.069 1.00 97.25 272 ALA A CA 1
ATOM 1994 C C . ALA A 1 272 ? 5.948 11.314 -13.485 1.00 97.25 272 ALA A C 1
ATOM 1996 O O . ALA A 1 272 ? 6.752 12.227 -13.685 1.00 97.25 272 ALA A O 1
ATOM 1997 N N . VAL A 1 273 ? 4.857 11.478 -12.739 1.00 96.31 273 VAL A N 1
ATOM 1998 C CA . VAL A 1 273 ? 4.456 12.738 -12.111 1.00 96.31 273 VAL A CA 1
ATOM 1999 C C . VAL A 1 273 ? 4.877 12.722 -10.639 1.00 96.31 273 VAL A C 1
ATOM 2001 O O . VAL A 1 273 ? 4.370 11.894 -9.878 1.00 96.31 273 VAL A O 1
ATOM 2004 N N . PRO A 1 274 ? 5.782 13.616 -10.197 1.00 95.50 274 PRO A N 1
ATOM 2005 C CA . PRO A 1 274 ? 6.174 13.692 -8.796 1.00 95.50 274 PRO A CA 1
ATOM 2006 C C . PRO A 1 274 ? 4.989 14.017 -7.884 1.00 95.50 274 PRO A C 1
ATOM 2008 O O . PRO A 1 274 ? 4.274 14.993 -8.100 1.00 95.50 274 PRO A O 1
ATOM 2011 N N . LEU A 1 275 ? 4.839 13.220 -6.835 1.00 93.75 275 LEU A N 1
ATOM 2012 C CA . LEU A 1 275 ? 3.884 13.392 -5.753 1.00 93.75 275 LEU A CA 1
ATOM 2013 C C . LEU A 1 275 ? 4.395 14.393 -4.714 1.00 93.75 275 LEU A C 1
ATOM 2015 O O . LEU A 1 275 ? 5.612 14.561 -4.529 1.00 93.75 275 LEU A O 1
ATOM 2019 N N . VAL A 1 276 ? 3.445 15.002 -4.006 1.00 91.06 276 VAL A N 1
ATOM 2020 C CA . VAL A 1 276 ? 3.673 15.944 -2.905 1.00 91.06 276 VAL A CA 1
ATOM 2021 C C . VAL A 1 276 ? 2.995 15.456 -1.623 1.00 91.06 276 VAL A C 1
ATOM 2023 O O . VAL A 1 276 ? 2.005 14.725 -1.679 1.00 91.06 276 VAL A O 1
ATOM 2026 N N . ASN A 1 277 ? 3.557 15.813 -0.472 1.00 85.25 277 ASN A N 1
ATOM 2027 C CA . ASN A 1 277 ? 2.925 15.598 0.828 1.00 85.25 277 ASN A CA 1
ATOM 2028 C C . ASN A 1 277 ? 1.807 16.626 1.081 1.00 85.25 277 ASN A C 1
ATOM 2030 O O . ASN A 1 277 ? 1.532 17.488 0.244 1.00 85.25 277 ASN A O 1
ATOM 2034 N N . GLU A 1 278 ? 1.163 16.525 2.243 1.00 77.12 278 GLU A N 1
ATOM 2035 C CA . GLU A 1 278 ? 0.085 17.424 2.676 1.00 77.12 278 GLU A CA 1
ATOM 2036 C C . GLU A 1 278 ? 0.546 18.889 2.767 1.00 77.12 278 GLU A C 1
ATOM 2038 O O . GLU A 1 278 ? -0.233 19.809 2.525 1.00 77.12 278 GLU A O 1
ATOM 2043 N N . GLU A 1 279 ? 1.834 19.118 3.036 1.00 82.62 279 GLU A N 1
ATOM 2044 C CA . GLU A 1 279 ? 2.449 20.446 3.066 1.00 82.62 279 GLU A CA 1
ATOM 2045 C C . GLU A 1 279 ? 2.775 21.016 1.668 1.00 82.62 279 GLU A C 1
ATOM 2047 O O . GLU A 1 279 ? 3.150 22.183 1.546 1.00 82.62 279 GLU A O 1
ATOM 2052 N N . GLY A 1 280 ? 2.617 20.222 0.603 1.00 85.44 280 GLY A N 1
ATOM 2053 C CA . GLY A 1 280 ? 2.920 20.605 -0.780 1.00 85.44 280 GLY A CA 1
ATOM 2054 C C . GLY A 1 280 ? 4.385 20.411 -1.199 1.00 85.44 280 GLY A C 1
ATOM 2055 O O . GLY A 1 280 ? 4.754 20.738 -2.331 1.00 85.44 280 GLY A O 1
ATOM 2056 N N . ASP A 1 281 ? 5.217 19.842 -0.330 1.00 91.06 281 ASP A N 1
ATOM 2057 C CA . ASP A 1 281 ? 6.601 19.478 -0.614 1.00 91.06 281 ASP A CA 1
ATOM 2058 C C . ASP A 1 281 ? 6.687 18.157 -1.385 1.00 91.06 281 ASP A C 1
ATOM 2060 O O . ASP A 1 281 ? 5.990 17.179 -1.112 1.00 91.06 281 ASP A O 1
ATOM 2064 N N . ARG A 1 282 ? 7.609 18.083 -2.350 1.00 93.69 282 ARG A N 1
ATOM 2065 C CA . ARG A 1 282 ? 7.849 16.843 -3.101 1.00 93.69 282 ARG A CA 1
ATOM 2066 C C . ARG A 1 282 ? 8.460 15.773 -2.205 1.00 93.69 282 ARG A C 1
ATOM 2068 O O . ARG A 1 282 ? 9.461 16.024 -1.533 1.00 93.69 282 ARG A O 1
ATOM 2075 N N . TYR A 1 283 ? 7.961 14.541 -2.307 1.00 94.50 283 TYR A N 1
ATOM 2076 C CA . TYR A 1 283 ? 8.634 13.419 -1.655 1.00 94.50 283 TYR A CA 1
ATOM 2077 C C . TYR A 1 283 ? 10.050 13.213 -2.230 1.00 94.50 283 TYR A C 1
ATOM 2079 O O . TYR A 1 283 ? 10.255 13.351 -3.441 1.00 94.50 283 TYR A O 1
ATOM 2087 N N . PRO A 1 284 ? 11.039 12.829 -1.406 1.00 95.31 284 PRO A N 1
ATOM 2088 C CA . PRO A 1 284 ? 12.377 12.511 -1.896 1.00 95.31 284 PRO A CA 1
ATOM 2089 C C . PRO A 1 284 ? 12.382 11.330 -2.891 1.00 95.31 284 PRO A C 1
ATOM 2091 O O . PRO A 1 284 ? 11.545 10.430 -2.772 1.00 95.31 284 PRO A O 1
ATOM 2094 N N . PRO A 1 285 ? 13.366 11.239 -3.811 1.00 95.88 285 PRO A N 1
ATOM 2095 C CA . PRO A 1 285 ? 13.459 10.129 -4.767 1.00 95.88 285 PRO A CA 1
ATOM 2096 C C . PRO A 1 285 ? 13.547 8.740 -4.117 1.00 95.88 285 PRO A C 1
ATOM 2098 O O . PRO A 1 285 ? 12.980 7.785 -4.629 1.00 95.88 285 PRO A O 1
ATOM 2101 N N . PHE A 1 286 ? 14.181 8.609 -2.946 1.00 96.56 286 PHE A N 1
ATOM 2102 C CA . PHE A 1 286 ? 14.212 7.340 -2.199 1.00 96.56 286 PHE A CA 1
ATOM 2103 C C . PHE A 1 286 ? 12.848 6.919 -1.623 1.00 96.56 286 PHE A C 1
ATOM 2105 O O . PHE A 1 286 ? 12.727 5.835 -1.061 1.00 96.56 286 PHE A O 1
ATOM 2112 N N . VAL A 1 287 ? 11.827 7.771 -1.730 1.00 96.75 287 VAL A N 1
ATOM 2113 C CA . VAL A 1 287 ? 10.459 7.494 -1.278 1.00 96.75 287 VAL A CA 1
ATOM 2114 C C . VAL A 1 287 ? 9.550 7.183 -2.463 1.00 96.75 287 VAL A C 1
ATOM 2116 O O . VAL A 1 287 ? 8.843 6.180 -2.430 1.00 96.75 287 VAL A O 1
ATOM 2119 N N . GLN A 1 288 ? 9.588 8.011 -3.511 1.00 97.00 288 GLN A N 1
ATOM 2120 C CA . GLN A 1 288 ? 8.649 7.930 -4.639 1.00 97.00 288 GLN A CA 1
ATOM 2121 C C . GLN A 1 288 ? 9.279 7.545 -5.989 1.00 97.00 288 GLN A C 1
ATOM 2123 O O . GLN A 1 288 ? 8.578 7.456 -6.996 1.00 97.00 288 GLN A O 1
ATOM 2128 N N . GLY A 1 289 ? 10.596 7.349 -6.050 1.00 97.19 289 GLY A N 1
ATOM 2129 C CA . GLY A 1 289 ? 11.309 7.202 -7.316 1.00 97.19 289 GLY A CA 1
ATOM 2130 C C . GLY A 1 289 ? 11.148 8.440 -8.190 1.00 97.19 289 GLY A C 1
ATOM 2131 O O . GLY A 1 289 ? 11.282 9.571 -7.715 1.00 97.19 289 GLY A O 1
ATOM 2132 N N . SER A 1 290 ? 10.814 8.227 -9.461 1.00 96.94 290 SER A N 1
ATOM 2133 C CA . SER A 1 290 ? 10.463 9.307 -10.387 1.00 96.94 290 SER A CA 1
ATOM 2134 C C . SER A 1 290 ? 9.062 9.896 -10.168 1.00 96.94 290 SER A C 1
ATOM 2136 O O . SER A 1 290 ? 8.719 10.895 -10.795 1.00 96.94 290 SER A O 1
ATOM 2138 N N . GLY A 1 291 ? 8.256 9.307 -9.282 1.00 96.94 291 GLY A N 1
ATOM 2139 C CA . GLY A 1 291 ? 6.879 9.711 -9.018 1.00 96.94 291 GLY A CA 1
ATOM 2140 C C . GLY A 1 291 ? 5.858 8.701 -9.518 1.00 96.94 291 GLY A C 1
ATOM 2141 O O . GLY A 1 291 ? 6.174 7.541 -9.792 1.00 96.94 291 GLY A O 1
ATOM 2142 N N . ARG A 1 292 ? 4.600 9.131 -9.589 1.00 96.50 292 ARG A N 1
ATOM 2143 C CA . ARG A 1 292 ? 3.473 8.290 -9.978 1.00 96.50 292 ARG A CA 1
ATOM 2144 C C . ARG A 1 292 ? 3.436 8.083 -11.479 1.00 96.50 292 ARG A C 1
ATOM 2146 O O . ARG A 1 292 ? 3.589 9.026 -12.246 1.00 96.50 292 ARG A O 1
ATOM 2153 N N . VAL A 1 293 ? 3.187 6.849 -11.898 1.00 96.94 293 VAL A N 1
ATOM 2154 C CA . VAL A 1 293 ? 3.092 6.504 -13.317 1.00 96.94 293 VAL A CA 1
ATOM 2155 C C . VAL A 1 293 ? 2.036 7.342 -14.051 1.00 96.94 293 VAL A C 1
ATOM 2157 O O . VAL A 1 293 ? 0.889 7.453 -13.610 1.00 96.94 293 VAL A O 1
ATOM 2160 N N . ASP A 1 294 ? 2.426 7.869 -15.212 1.00 96.94 294 ASP A N 1
ATOM 2161 C CA . ASP A 1 294 ? 1.525 8.373 -16.248 1.00 96.94 294 ASP A CA 1
ATOM 2162 C C . ASP A 1 294 ? 1.644 7.458 -17.471 1.00 96.94 294 ASP A C 1
ATOM 2164 O O . ASP A 1 294 ? 2.613 7.506 -18.234 1.00 96.94 294 ASP A O 1
ATOM 2168 N N . ILE A 1 295 ? 0.661 6.568 -17.619 1.00 95.56 295 ILE A N 1
ATOM 2169 C CA . ILE A 1 295 ? 0.662 5.533 -18.658 1.00 95.56 295 ILE A CA 1
ATOM 2170 C C . ILE A 1 295 ? 0.513 6.163 -20.044 1.00 95.56 295 ILE A C 1
ATOM 2172 O O . ILE A 1 295 ? 1.157 5.713 -20.990 1.00 95.56 295 ILE A O 1
ATOM 2176 N N . GLN A 1 296 ? -0.324 7.195 -20.178 1.00 96.62 296 GLN A N 1
ATOM 2177 C CA . GLN A 1 296 ? -0.561 7.828 -21.470 1.00 96.62 296 GLN A CA 1
ATOM 2178 C C . GLN A 1 296 ? 0.709 8.528 -21.949 1.00 96.62 296 GLN A C 1
ATOM 2180 O O . GLN A 1 296 ? 1.130 8.305 -23.084 1.00 96.62 296 GLN A O 1
ATOM 2185 N N . ALA A 1 297 ? 1.344 9.314 -21.079 1.00 97.31 297 ALA A N 1
ATOM 2186 C CA . ALA A 1 297 ? 2.595 9.979 -21.410 1.00 97.31 297 ALA A CA 1
ATOM 2187 C C . ALA A 1 297 ? 3.709 8.966 -21.723 1.00 97.31 297 ALA A C 1
ATOM 2189 O O . ALA A 1 297 ? 4.435 9.149 -22.698 1.00 97.31 297 ALA A O 1
ATOM 2190 N N . ALA A 1 298 ? 3.804 7.861 -20.973 1.00 97.00 298 ALA A N 1
ATOM 2191 C CA . ALA A 1 298 ? 4.814 6.829 -21.215 1.00 97.00 298 ALA A CA 1
ATOM 2192 C C . ALA A 1 298 ? 4.640 6.136 -22.580 1.00 97.00 298 ALA A C 1
ATOM 2194 O O . ALA A 1 298 ? 5.621 5.898 -23.281 1.00 97.00 298 ALA A O 1
ATOM 2195 N N . VAL A 1 299 ? 3.398 5.826 -22.975 1.00 96.75 299 VAL A N 1
ATOM 2196 C CA . VAL A 1 299 ? 3.078 5.195 -24.271 1.00 96.75 299 VAL A CA 1
ATOM 2197 C C . VAL A 1 299 ? 3.354 6.136 -25.4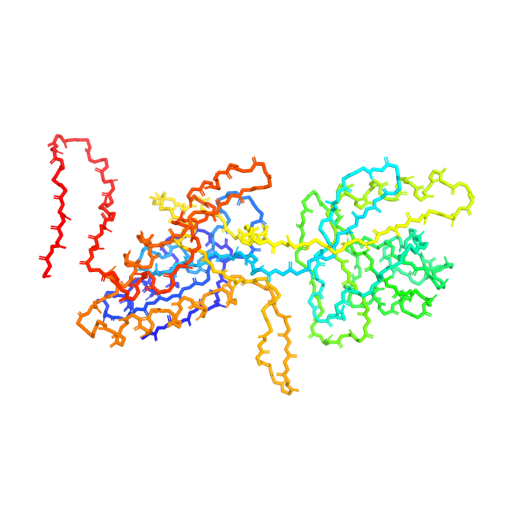47 1.00 96.75 299 VAL A C 1
ATOM 2199 O O . VAL A 1 299 ? 3.802 5.687 -26.501 1.00 96.75 299 VAL A O 1
ATOM 2202 N N . LEU A 1 300 ? 3.087 7.430 -25.267 1.00 96.06 300 LEU A N 1
ATOM 2203 C CA . LEU A 1 300 ? 3.286 8.463 -26.286 1.00 96.06 300 LEU A CA 1
ATOM 2204 C C . LEU A 1 300 ? 4.706 9.046 -26.292 1.00 96.06 300 LEU A C 1
ATOM 2206 O O . LEU A 1 300 ? 4.979 9.958 -27.067 1.00 96.06 300 LEU A O 1
ATOM 2210 N N . SER A 1 301 ? 5.600 8.559 -25.430 1.00 93.56 301 SER A N 1
ATOM 2211 C CA . SER A 1 301 ? 6.956 9.087 -25.347 1.00 93.56 301 SER A CA 1
ATOM 2212 C C . SER A 1 301 ? 7.775 8.724 -26.586 1.00 93.56 301 SER A C 1
ATOM 2214 O O . SER A 1 301 ? 7.842 7.560 -26.992 1.00 93.56 301 SER A O 1
ATOM 2216 N N . ASP A 1 302 ? 8.448 9.728 -27.142 1.00 91.38 302 ASP A N 1
ATOM 2217 C CA . ASP A 1 302 ? 9.402 9.586 -28.247 1.00 91.38 302 ASP A CA 1
ATOM 2218 C C . ASP A 1 302 ? 10.836 9.959 -27.827 1.00 91.38 302 ASP A C 1
ATOM 2220 O O . ASP A 1 302 ? 11.780 9.779 -28.591 1.00 91.38 302 ASP A O 1
ATOM 2224 N N . THR A 1 303 ? 11.030 10.456 -26.600 1.00 91.94 303 THR A N 1
ATOM 2225 C CA . THR A 1 303 ? 12.349 10.815 -26.063 1.00 91.94 303 THR A CA 1
ATOM 2226 C C . THR A 1 303 ? 12.612 10.074 -24.764 1.00 91.94 303 THR A C 1
ATOM 2228 O O . THR A 1 303 ? 11.817 10.117 -23.825 1.00 91.94 303 THR A O 1
ATOM 2231 N N . LEU A 1 304 ? 13.776 9.432 -24.687 1.00 93.19 304 LEU A N 1
ATOM 2232 C CA . LEU A 1 304 ? 14.216 8.707 -23.503 1.00 93.19 304 LEU A CA 1
ATOM 2233 C C . LEU A 1 304 ? 15.504 9.320 -22.959 1.00 93.19 304 LEU A C 1
ATOM 2235 O O . LEU A 1 304 ? 16.501 9.463 -23.664 1.00 93.19 304 LEU A O 1
ATOM 2239 N N . VAL A 1 305 ? 15.470 9.671 -21.678 1.00 91.25 305 VAL A N 1
ATOM 2240 C CA . VAL A 1 305 ? 16.638 10.032 -20.877 1.00 91.25 305 VAL A CA 1
ATOM 2241 C C . VAL A 1 305 ? 17.005 8.837 -20.004 1.00 91.25 305 VAL A C 1
ATOM 2243 O O . VAL A 1 305 ? 16.146 8.254 -19.344 1.00 91.25 305 VAL A O 1
ATOM 2246 N N . TYR A 1 306 ? 18.283 8.475 -19.992 1.00 85.94 306 TYR A N 1
ATOM 2247 C CA . TYR A 1 306 ? 18.790 7.353 -19.209 1.00 85.94 306 TYR A CA 1
ATOM 2248 C C . TYR A 1 306 ? 19.655 7.857 -18.060 1.00 85.94 306 TYR A C 1
ATOM 2250 O O . TYR A 1 306 ? 20.488 8.754 -18.228 1.00 85.94 306 TYR A O 1
ATOM 2258 N N . GLN A 1 307 ? 19.495 7.248 -16.887 1.00 67.19 307 GLN A N 1
ATOM 2259 C CA . GLN A 1 307 ? 20.448 7.429 -15.802 1.00 67.19 307 GLN A CA 1
ATOM 2260 C C . GLN A 1 307 ? 21.686 6.575 -16.077 1.00 67.19 307 GLN A C 1
ATOM 2262 O O . GLN A 1 307 ? 21.640 5.351 -16.027 1.00 67.19 307 GLN A O 1
ATOM 2267 N N . VAL A 1 308 ? 22.820 7.223 -16.336 1.00 57.66 308 VAL A N 1
ATOM 2268 C CA . VAL A 1 308 ? 24.123 6.547 -16.350 1.00 57.66 308 VAL A CA 1
ATOM 2269 C C . VAL A 1 308 ? 24.656 6.456 -14.917 1.00 57.66 308 VAL A C 1
ATOM 2271 O O . VAL A 1 308 ? 24.901 7.508 -14.311 1.00 57.66 308 VAL A O 1
ATOM 2274 N N . PRO A 1 309 ? 24.892 5.251 -14.362 1.00 52.56 309 PRO A N 1
ATOM 2275 C CA . PRO A 1 309 ? 25.325 5.101 -12.976 1.00 52.56 309 PRO A CA 1
ATOM 2276 C C . PRO A 1 309 ? 26.591 5.920 -12.720 1.00 52.56 309 PRO A C 1
ATOM 2278 O O . PRO A 1 309 ? 27.569 5.835 -13.472 1.00 52.56 309 PRO A O 1
ATOM 2281 N N . PHE A 1 310 ? 26.571 6.766 -11.688 1.00 43.84 310 PHE A N 1
ATOM 2282 C CA . PHE A 1 310 ? 27.739 7.516 -11.230 1.00 43.84 310 PHE A CA 1
ATOM 2283 C C . PHE A 1 310 ? 28.765 6.538 -10.650 1.00 43.84 310 PHE A C 1
ATOM 2285 O O . PHE A 1 310 ? 28.727 6.196 -9.476 1.00 43.84 310 PHE A O 1
ATOM 2292 N N . HIS A 1 311 ? 29.712 6.096 -11.474 1.00 40.84 311 HIS A N 1
ATOM 2293 C CA . HIS A 1 311 ? 30.957 5.547 -10.958 1.00 40.84 311 HIS A CA 1
ATOM 2294 C C . HIS A 1 311 ? 31.844 6.732 -10.583 1.00 40.84 311 HIS A C 1
ATOM 2296 O O . HIS A 1 311 ? 32.428 7.378 -11.454 1.00 40.84 311 HIS A O 1
ATOM 2302 N N . LEU A 1 312 ? 31.943 7.029 -9.287 1.00 36.03 312 LEU A N 1
ATOM 2303 C CA . LEU A 1 312 ? 33.061 7.796 -8.738 1.00 36.03 312 LEU A CA 1
ATOM 2304 C C . LEU A 1 312 ? 34.318 6.919 -8.823 1.00 36.03 312 LEU A C 1
ATOM 2306 O O . LEU A 1 312 ? 34.819 6.401 -7.831 1.00 36.03 312 LEU A O 1
ATOM 2310 N N . ALA A 1 313 ? 34.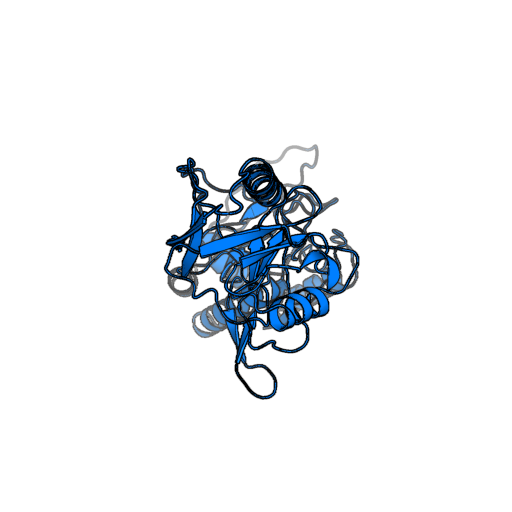827 6.725 -10.038 1.00 33.03 313 ALA A N 1
ATOM 2311 C CA . ALA A 1 313 ? 36.225 6.381 -10.201 1.00 33.03 313 ALA A CA 1
ATOM 2312 C C . ALA A 1 313 ? 37.013 7.665 -9.916 1.00 33.03 313 ALA A C 1
ATOM 2314 O O . ALA A 1 313 ? 36.799 8.690 -10.562 1.00 33.03 313 ALA A O 1
ATOM 2315 N N . CYS A 1 314 ? 37.890 7.638 -8.914 1.00 34.84 314 CYS A N 1
ATOM 2316 C CA . CYS A 1 314 ? 38.870 8.697 -8.705 1.00 34.84 314 CYS A CA 1
ATOM 2317 C C . CYS A 1 314 ? 39.801 8.718 -9.931 1.00 34.84 314 CYS A C 1
ATOM 2319 O O . CYS A 1 314 ? 40.749 7.943 -10.014 1.00 34.84 314 CYS A O 1
ATOM 2321 N N . GLY A 1 315 ? 39.454 9.521 -10.937 1.00 35.69 315 GLY A N 1
ATOM 2322 C CA . GLY A 1 315 ? 40.149 9.565 -12.218 1.00 35.69 315 GLY A CA 1
ATOM 2323 C C . GLY A 1 315 ? 39.326 10.303 -13.268 1.00 35.69 315 GLY A C 1
ATOM 2324 O O . GLY A 1 315 ? 38.261 9.862 -13.675 1.00 35.69 315 GLY A O 1
ATOM 2325 N N . THR A 1 316 ? 39.829 11.460 -13.671 1.00 40.75 316 THR A N 1
ATOM 2326 C CA . THR A 1 316 ? 39.290 12.424 -14.632 1.00 40.75 316 THR A CA 1
ATOM 2327 C C . THR A 1 316 ? 38.627 11.791 -15.867 1.00 40.75 316 THR A C 1
ATOM 2329 O O . THR A 1 316 ? 39.331 11.193 -16.674 1.00 40.75 316 THR A O 1
ATOM 2332 N N . GLN A 1 317 ? 37.323 12.021 -16.093 1.00 34.53 317 GLN A N 1
ATOM 2333 C CA . GLN A 1 317 ? 36.779 12.286 -17.437 1.00 34.53 317 GLN A CA 1
ATOM 2334 C C . GLN A 1 317 ? 35.345 12.848 -17.422 1.00 34.53 317 GLN A C 1
ATOM 2336 O O . GLN A 1 317 ? 34.474 12.432 -16.662 1.00 34.53 317 GLN A O 1
ATOM 2341 N N . ILE A 1 318 ? 35.155 13.841 -18.290 1.00 44.03 318 ILE A N 1
ATOM 2342 C CA . ILE A 1 318 ? 33.943 14.618 -18.571 1.00 44.03 318 ILE A CA 1
ATOM 2343 C C . ILE A 1 318 ? 32.849 13.693 -19.140 1.00 44.03 318 ILE A C 1
ATOM 2345 O O . ILE A 1 318 ? 33.140 12.878 -20.012 1.00 44.03 318 ILE A O 1
ATOM 2349 N N . ARG A 1 319 ? 31.597 13.822 -18.669 1.00 42.31 319 ARG A N 1
ATOM 2350 C CA . ARG A 1 319 ? 30.443 13.052 -19.174 1.00 42.31 319 ARG A CA 1
ATOM 2351 C C . ARG A 1 319 ? 29.717 13.779 -20.305 1.00 42.31 319 ARG A C 1
ATOM 2353 O O . ARG A 1 319 ? 29.370 14.951 -20.177 1.00 42.31 319 ARG A O 1
ATOM 2360 N N . THR A 1 320 ? 29.434 13.031 -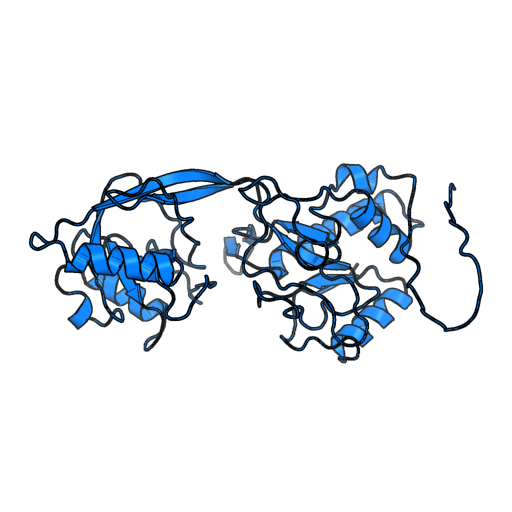21.363 1.00 37.62 320 THR A N 1
ATOM 2361 C CA . THR A 1 320 ? 28.538 13.382 -22.469 1.00 37.62 320 THR A CA 1
ATOM 2362 C C . THR A 1 320 ? 27.100 12.996 -22.108 1.00 37.62 320 THR A C 1
ATOM 2364 O O . THR A 1 320 ? 26.869 11.904 -21.591 1.00 37.62 320 THR A O 1
ATOM 2367 N N . PHE A 1 321 ? 26.131 13.868 -22.394 1.00 33.34 321 PHE A N 1
ATOM 2368 C CA . PHE A 1 321 ? 24.709 13.513 -22.428 1.00 33.34 321 PHE A CA 1
ATOM 2369 C C . PHE A 1 321 ? 24.415 12.817 -23.763 1.00 33.34 321 PHE A C 1
ATOM 2371 O O . PHE A 1 321 ? 24.649 13.412 -24.812 1.00 33.34 321 PHE A O 1
ATOM 2378 N N . ASN A 1 322 ? 23.901 11.586 -23.735 1.00 37.47 322 ASN A N 1
ATOM 2379 C CA . ASN A 1 322 ? 23.361 10.934 -24.929 1.00 37.47 322 ASN A CA 1
ATOM 2380 C C . ASN A 1 322 ? 21.836 11.071 -24.916 1.00 37.47 322 ASN A C 1
ATOM 2382 O O . ASN A 1 322 ? 21.153 10.336 -24.207 1.00 37.47 322 ASN A O 1
ATOM 2386 N N . CYS A 1 323 ? 21.314 12.012 -25.700 1.00 32.91 323 CYS A N 1
ATOM 2387 C CA . CYS A 1 323 ? 19.927 11.969 -26.152 1.00 32.91 323 CYS A CA 1
ATOM 2388 C C . CYS A 1 323 ? 19.890 11.090 -27.406 1.00 32.91 323 CYS A C 1
ATOM 2390 O O . CYS A 1 323 ? 20.505 11.452 -28.410 1.00 32.91 323 CYS A O 1
ATOM 2392 N N . SER A 1 324 ? 19.217 9.940 -27.358 1.00 36.56 324 SER A N 1
ATOM 2393 C CA . SER A 1 324 ? 18.883 9.189 -28.572 1.00 36.56 324 SER A CA 1
ATOM 2394 C C . SER A 1 324 ? 17.543 9.698 -29.100 1.00 36.56 324 SER A C 1
ATOM 2396 O O . SER A 1 324 ? 16.532 9.562 -28.412 1.00 36.56 324 SER A O 1
ATOM 2398 N N . ASN A 1 325 ? 17.549 10.273 -30.299 1.00 35.72 325 ASN A N 1
ATOM 2399 C CA . ASN A 1 325 ? 16.349 10.434 -31.112 1.00 35.72 325 ASN A CA 1
ATOM 2400 C C . ASN A 1 325 ? 16.448 9.380 -32.218 1.00 35.72 325 ASN A C 1
ATOM 2402 O O . ASN A 1 325 ? 17.400 9.451 -33.000 1.00 35.72 325 ASN A O 1
ATOM 2406 N N . ASP A 1 326 ? 15.519 8.427 -32.246 1.00 37.81 326 ASP A N 1
ATOM 2407 C CA . ASP A 1 326 ? 15.282 7.576 -33.420 1.00 37.81 326 ASP A CA 1
ATOM 2408 C C . ASP A 1 326 ? 14.233 8.239 -34.324 1.00 37.81 326 ASP A C 1
ATOM 2410 O O . ASP A 1 326 ? 13.214 8.729 -33.780 1.00 37.81 326 ASP A O 1
#

Secondary structure (DSSP, 8-state):
-EEE---BS---TTSHHHHHHHHHHHTT--EEEE--S--SSTT-PPBTTT-SSSEEEEEE--SEEEEEEEETT---EEE-EEPBTSBPP---S-EEEEE-TT--GGGGTT-TTSEEEEESSSS-HHHHHHHHHHTT-SEEEEE-SSSS----B-SS--SSBEEEE-HHHHHHHHHHHHH-TTS--EEEEEEEEE-SPBPTTS---PPTTT-----SEEEE-SSEEEEETTEEEEE-SHHHHHHHHHHHHHHHHHH-TT--HHHHHHHHHHTPBPPB-TTSPBPPHHHHTT-B--HHHHHT---B---------SS--PPPP--B--

Nearest PDB structures (foldseek):
  7yzx-assembly1_A  TM=6.515E-01  e=9.174E-25  Streptococcus pyogenes
  8bty-assembly1_A  TM=6.458E-01  e=1.246E-24  Streptococcus agalactiae
  3eif-assembly1_A  TM=6.532E-01  e=2.034E-24  Streptococcus pyogenes
  7bj3-assembly1_A  TM=6.334E-01  e=8.321E-24  Streptococcus pyogenes
  1xf1-assembly1_A  TM=5.691E-01  e=5.629E-20  Streptococcus pyogenes

Radius of gyration: 22.44 Å; Cα contacts (8 Å, |Δi|>4): 820; chains: 1; bounding box: 64×38×67 Å

Foldseek 3Di:
DEFEADFDQDLACPPPQLVVQLVCQVVQDAYFYEQFQADDDESRGTPPLSRPLHQYAWAWAAFDFFKWKDFPPDPDTFTWAFAFQEDEDDDAFKFQEDAQEQLDLVSQAPQARGEYEHEDDDDAPVSSQVSSVVSRHQEYEYEYPDADWDHHYDPHHDHGHYTYGYNVVSVVQVVQCVPDPVSRGIMHIDTDGDHTGGDRSTHFDDRPPQRRQPNQAYEHFGQDWDDDVPGITGHGGSSRGRVVLVVLLVLLCVLVVPDTNQLLSQLQLVPADFDADPVRHTDDCRRGNSHHGDSVSSSPDQWGFHDDRDDPPVDDDDDDGDTDGD

pLDDT: mean 89.44, std 13.73, range [32.91, 98.56]